Protein AF-A0A382Z5F5-F1 (afdb_monomer_lite)

pLDDT: mean 79.65, std 12.29, range [37.97, 95.31]

Organism: NCBI:txid408172

Foldseek 3Di:
DDPPDDPDPPPPPDWDKDKDWDFAADVPPADDDPRDGPNGGATWIWIAGPPVRDTPDIGQQADPPDPPNDGDDPDFAQALADDPDPHHDDLCNVLVVLVVLLVVLVVVQVVLAVCVVVWDWDFAPQKDFPDDPDDADPPDDTDIGHPDDDNVVGIGTDDRDHRDPVSVVVSVVSVVVSCLSVPLVPPVPVPPDPPDPPVVVVVVNCVSCVSVVVSVVSNVVSVVVVVLSVLVCCLVPNDQDDPDDDPVDDDHSVVSPPD

Sequence (259 aa):
ELTGDSANYDTDSRHTILEIQVDLDLPGFEDTDNGEETGIALPYVVSIDKSSRTILSIRRNWYEDDELKIKREHFVHYQYMPGLGFYGFGLIHMIGGLAKSATSLLRQLVDAGTLSNLPGGLKARGLRIKGDDTPIMPGEFRDVDVPGGTIRDNISFLPYKEPSNVLYQMMGDIVEEGRRFASAADVKVADMNSEAPVGTTLAILERQMKVMSAVQARMHASMRKELRILSGIVHDFGPTEYPYELVDGEVTQEDFDDR

Radius of gyration: 34.9 Å; chains: 1; bounding box: 78×66×98 Å

Structure (mmCIF, N/CA/C/O backbone):
data_AF-A0A382Z5F5-F1
#
_entry.id   AF-A0A382Z5F5-F1
#
loop_
_atom_site.group_PDB
_atom_site.id
_atom_site.type_symbol
_atom_site.label_atom_id
_atom_site.label_alt_id
_atom_site.label_comp_id
_atom_site.label_asym_id
_atom_site.label_entity_id
_atom_site.label_seq_id
_atom_site.pdbx_PDB_ins_code
_atom_site.Cartn_x
_atom_site.Cartn_y
_atom_site.Cartn_z
_atom_site.occupancy
_atom_site.B_iso_or_equiv
_atom_site.auth_seq_id
_atom_site.auth_comp_id
_atom_site.auth_asym_id
_atom_site.auth_atom_id
_atom_site.pdbx_PDB_model_num
ATOM 1 N N . GLU A 1 1 ? 5.022 -28.363 -15.207 1.00 37.97 1 GLU A N 1
ATOM 2 C CA . GLU A 1 1 ? 3.663 -28.532 -14.661 1.00 37.97 1 GLU A CA 1
ATOM 3 C C . GLU A 1 1 ? 3.742 -29.481 -13.483 1.00 37.97 1 GLU A C 1
ATOM 5 O O . GLU A 1 1 ? 4.151 -30.621 -13.649 1.00 37.97 1 GLU A O 1
ATOM 10 N N . LEU A 1 2 ? 3.497 -28.959 -12.286 1.00 38.31 2 LEU A N 1
ATOM 11 C CA . LEU A 1 2 ? 3.526 -29.690 -11.018 1.00 38.31 2 LEU A CA 1
ATOM 12 C C . LEU A 1 2 ? 2.502 -29.007 -10.105 1.00 38.31 2 LEU A C 1
ATOM 14 O O . LEU A 1 2 ? 2.827 -28.383 -9.103 1.00 38.31 2 LEU A O 1
ATOM 18 N N . THR A 1 3 ? 1.246 -29.046 -10.536 1.00 38.69 3 THR A N 1
ATOM 19 C CA . THR A 1 3 ? 0.084 -28.720 -9.712 1.00 38.69 3 THR A CA 1
ATOM 20 C C . THR A 1 3 ? -0.430 -30.041 -9.166 1.00 38.69 3 THR A C 1
ATOM 22 O O . THR A 1 3 ? -1.179 -30.761 -9.822 1.00 38.69 3 THR A O 1
ATOM 25 N N . GLY A 1 4 ? 0.057 -30.401 -7.981 1.00 45.47 4 GLY A N 1
ATOM 26 C CA . GLY A 1 4 ? -0.512 -31.473 -7.178 1.00 45.47 4 GLY A CA 1
ATOM 27 C C . GLY A 1 4 ? -1.801 -30.990 -6.533 1.00 45.47 4 GLY A C 1
ATOM 28 O O . GLY A 1 4 ? -1.800 -30.671 -5.353 1.00 45.47 4 GLY A O 1
ATOM 29 N N . ASP A 1 5 ? -2.872 -30.915 -7.317 1.00 42.41 5 ASP A N 1
ATOM 30 C CA . ASP A 1 5 ? -4.222 -30.756 -6.786 1.00 42.41 5 ASP A CA 1
ATOM 31 C C . ASP A 1 5 ? -5.059 -31.931 -7.292 1.00 42.41 5 ASP A C 1
ATOM 33 O O . ASP A 1 5 ? -5.705 -31.895 -8.341 1.00 42.41 5 ASP A O 1
ATOM 37 N N . SER A 1 6 ? -4.944 -33.058 -6.590 1.00 42.06 6 SER A N 1
ATOM 38 C CA . SER A 1 6 ? -5.919 -34.131 -6.715 1.00 42.06 6 SER A CA 1
ATOM 39 C C . SER A 1 6 ? -7.206 -33.635 -6.070 1.00 42.06 6 SER A C 1
ATOM 41 O O . SER A 1 6 ? -7.263 -33.499 -4.848 1.00 42.06 6 SER A O 1
ATOM 43 N N . ALA A 1 7 ? -8.224 -33.371 -6.888 1.00 46.84 7 ALA A N 1
ATOM 44 C CA . ALA A 1 7 ? -9.569 -33.058 -6.431 1.00 46.84 7 ALA A CA 1
ATOM 45 C C . ALA A 1 7 ? -10.125 -34.235 -5.612 1.00 46.84 7 ALA A C 1
ATOM 47 O O . ALA A 1 7 ? -10.715 -35.171 -6.155 1.00 46.84 7 ALA A O 1
ATOM 48 N N . ASN A 1 8 ? -9.918 -34.197 -4.296 1.00 43.53 8 ASN A N 1
ATOM 49 C CA . ASN A 1 8 ? -10.684 -35.016 -3.376 1.00 43.53 8 ASN A CA 1
ATOM 50 C C . ASN A 1 8 ? -12.101 -34.445 -3.351 1.00 43.53 8 ASN A C 1
ATOM 52 O O . ASN A 1 8 ? -12.336 -33.353 -2.841 1.00 43.53 8 ASN A O 1
ATOM 56 N N . TYR A 1 9 ? -13.038 -35.204 -3.917 1.00 48.34 9 TYR A N 1
ATOM 57 C CA . TYR A 1 9 ? -14.480 -35.066 -3.715 1.00 48.34 9 TYR A CA 1
ATOM 58 C C . TYR A 1 9 ? -14.853 -35.477 -2.282 1.00 48.34 9 TYR A C 1
ATOM 60 O O . TYR A 1 9 ? -15.690 -36.352 -2.073 1.00 48.34 9 TYR A O 1
ATOM 68 N N . ASP A 1 10 ? -14.209 -34.871 -1.290 1.00 50.88 10 ASP A N 1
ATOM 69 C CA . ASP A 1 10 ? -14.790 -34.795 0.038 1.00 50.88 10 ASP A CA 1
ATOM 70 C C . ASP A 1 10 ? -15.593 -33.499 0.043 1.00 50.88 10 ASP A C 1
ATOM 72 O O . ASP A 1 10 ? -15.074 -32.444 -0.320 1.00 50.88 10 ASP A O 1
ATOM 76 N N . THR A 1 11 ? -16.890 -33.608 0.311 1.00 52.34 11 THR A N 1
ATOM 77 C CA . THR A 1 11 ? -17.837 -32.497 0.457 1.00 52.34 11 THR A CA 1
ATOM 78 C C . THR A 1 11 ? -17.129 -31.288 1.055 1.00 52.34 11 THR A C 1
ATOM 80 O O . THR A 1 11 ? -16.723 -31.342 2.212 1.00 52.34 11 THR A O 1
ATOM 83 N N . ASP A 1 12 ? -16.933 -30.228 0.267 1.00 57.97 12 ASP A N 1
ATOM 84 C CA . ASP A 1 12 ? -16.248 -29.027 0.729 1.00 57.97 12 ASP A CA 1
ATOM 85 C C . ASP A 1 12 ? -17.101 -28.362 1.820 1.00 57.97 12 ASP A C 1
ATOM 87 O O . ASP A 1 12 ? -17.976 -27.540 1.555 1.00 57.97 12 ASP A O 1
ATOM 91 N N . SER A 1 13 ? -16.889 -28.789 3.063 1.00 67.88 13 SER A N 1
ATOM 92 C CA . SER A 1 13 ? -17.619 -28.384 4.262 1.00 67.88 13 SER A CA 1
ATOM 93 C C . SER A 1 13 ? -17.137 -27.033 4.794 1.00 67.88 13 SER A C 1
ATOM 95 O O . SER A 1 13 ? -17.318 -26.716 5.972 1.00 67.88 13 SER A O 1
ATOM 97 N N . ARG A 1 14 ? -16.460 -26.235 3.962 1.00 77.19 14 ARG A N 1
ATOM 98 C CA . ARG A 1 14 ? -15.971 -24.911 4.338 1.00 77.19 14 ARG A CA 1
ATOM 99 C C . ARG A 1 14 ? -17.131 -23.920 4.329 1.00 77.19 14 ARG A C 1
ATOM 101 O O . ARG A 1 14 ? -17.510 -23.366 3.299 1.00 77.19 14 ARG A O 1
ATOM 108 N N . HIS A 1 15 ? -17.676 -23.661 5.512 1.00 83.62 15 HIS A N 1
ATOM 109 C CA . HIS A 1 15 ? -18.609 -22.561 5.732 1.00 83.62 15 HIS A CA 1
ATOM 110 C C . HIS A 1 15 ? -17.851 -21.234 5.818 1.00 83.62 15 HIS A C 1
ATOM 112 O O . HIS A 1 15 ? -16.851 -21.116 6.525 1.00 83.62 15 HIS A O 1
ATOM 118 N N . THR A 1 16 ? -18.329 -20.221 5.095 1.00 89.38 16 THR A N 1
ATOM 119 C CA . THR A 1 16 ? -17.799 -18.856 5.197 1.00 89.38 16 THR A CA 1
ATOM 120 C C . THR A 1 16 ? -18.707 -18.055 6.115 1.00 89.38 16 THR A C 1
ATOM 122 O O . THR A 1 16 ? -19.833 -17.732 5.740 1.00 89.38 16 THR A O 1
ATOM 125 N N . ILE A 1 17 ? -18.207 -17.711 7.299 1.00 91.75 17 ILE A N 1
ATOM 126 C CA . ILE A 1 17 ? -18.928 -16.875 8.259 1.00 91.75 17 ILE A CA 1
ATOM 127 C C . ILE A 1 17 ? -18.543 -15.416 8.018 1.00 91.75 17 ILE A C 1
ATOM 129 O O . ILE A 1 17 ? -17.363 -15.077 7.942 1.00 91.75 17 ILE A O 1
ATOM 133 N N . LEU A 1 18 ? -19.547 -14.557 7.876 1.00 91.81 18 LEU A N 1
ATOM 134 C CA . LEU A 1 18 ? -19.389 -13.112 7.793 1.00 91.81 18 LEU A CA 1
ATOM 135 C C . LEU A 1 18 ? -19.672 -12.518 9.164 1.00 91.81 18 LEU A C 1
ATOM 137 O O . LEU A 1 18 ? -20.758 -12.711 9.704 1.00 91.81 18 LEU A O 1
ATOM 141 N N . GLU A 1 19 ? -18.708 -11.785 9.704 1.00 91.44 19 GLU A N 1
ATOM 142 C CA . GLU A 1 19 ? -18.895 -10.980 10.902 1.00 91.44 19 GLU A CA 1
ATOM 143 C C . GLU A 1 19 ? -19.094 -9.519 10.502 1.00 91.44 19 GLU A C 1
ATOM 145 O O . GLU A 1 19 ? -18.245 -8.923 9.837 1.00 91.44 19 GLU A O 1
ATOM 150 N N . ILE A 1 20 ? -20.243 -8.958 10.868 1.00 90.94 20 ILE A N 1
ATOM 151 C CA . ILE A 1 20 ? -20.681 -7.638 10.431 1.00 90.94 20 ILE A CA 1
ATOM 152 C C . ILE A 1 20 ? -20.919 -6.777 11.669 1.00 90.94 20 ILE A C 1
ATOM 154 O O . ILE A 1 20 ? -21.763 -7.104 12.499 1.00 90.94 20 ILE A O 1
ATOM 158 N N . GLN A 1 21 ? -20.184 -5.671 11.784 1.00 91.06 21 GLN A N 1
ATOM 159 C CA . GLN A 1 21 ? -20.395 -4.669 12.830 1.00 91.06 21 GLN A CA 1
ATOM 160 C C . GLN A 1 21 ? -21.314 -3.568 12.299 1.00 91.06 21 GLN A C 1
ATOM 162 O O . GLN A 1 21 ? -20.892 -2.776 11.453 1.00 91.06 21 GLN A O 1
ATOM 167 N N . VAL A 1 22 ? -22.556 -3.532 12.775 1.00 90.12 22 VAL A N 1
ATOM 168 C CA . VAL A 1 22 ? -23.618 -2.637 12.292 1.00 90.12 22 VAL A CA 1
ATOM 169 C C . VAL A 1 22 ? -24.422 -2.077 13.448 1.00 90.12 22 VAL A C 1
ATOM 171 O O . VAL A 1 22 ? -24.604 -2.744 14.464 1.00 90.12 22 VAL A O 1
ATOM 174 N N . ASP A 1 23 ? -24.942 -0.874 13.253 1.00 90.25 23 ASP A N 1
ATOM 175 C CA . ASP A 1 23 ? -25.878 -0.271 14.189 1.00 90.25 23 ASP A CA 1
ATOM 176 C C . ASP A 1 23 ? -27.283 -0.779 13.843 1.00 90.25 23 ASP A C 1
ATOM 178 O O . ASP A 1 23 ? -27.747 -0.626 12.709 1.00 90.25 23 ASP A O 1
ATOM 182 N N . LEU A 1 24 ? -27.925 -1.458 14.793 1.00 86.88 24 LEU A N 1
ATOM 183 C CA . LEU A 1 24 ? -29.235 -2.082 14.620 1.00 86.88 24 LEU A CA 1
ATOM 184 C C . LEU A 1 24 ? -30.179 -1.659 15.738 1.00 86.88 24 LEU A C 1
ATOM 186 O O . LEU A 1 24 ? -29.792 -1.588 16.903 1.00 86.88 24 LEU A O 1
ATOM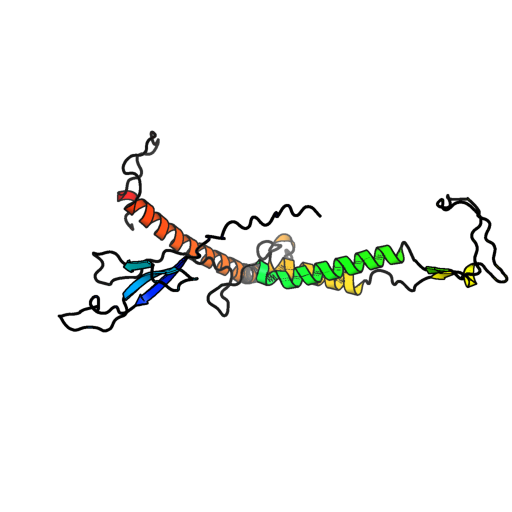 190 N N . ASP A 1 25 ? -31.432 -1.447 15.359 1.00 86.06 25 ASP A N 1
ATOM 191 C CA . ASP A 1 25 ? -32.551 -1.340 16.283 1.00 86.06 25 ASP A CA 1
ATOM 192 C C . ASP A 1 25 ? -33.272 -2.695 16.306 1.00 86.06 25 ASP A C 1
ATOM 194 O O . ASP A 1 25 ? -33.771 -3.163 15.275 1.00 86.06 25 ASP A O 1
ATOM 198 N N . LEU A 1 26 ? -33.194 -3.396 17.438 1.00 83.69 26 LEU A N 1
ATOM 199 C CA . LEU A 1 26 ? -33.700 -4.761 17.577 1.00 83.69 26 LEU A CA 1
ATOM 200 C C . LEU A 1 26 ? -34.975 -4.750 18.425 1.00 83.69 26 LEU A C 1
ATOM 202 O O . LEU A 1 26 ? -34.927 -4.252 19.549 1.00 83.69 26 LEU A O 1
ATOM 206 N N . PRO A 1 27 ? -36.070 -5.377 17.954 1.00 79.69 27 PRO A N 1
ATOM 207 C CA . PRO A 1 27 ? -37.329 -5.377 18.685 1.00 79.69 27 PRO A CA 1
ATOM 208 C C . PRO A 1 27 ? -37.177 -6.070 20.045 1.00 79.69 27 PRO A C 1
ATOM 210 O O . PRO A 1 27 ? -36.766 -7.235 20.105 1.00 79.69 27 PRO A O 1
ATOM 213 N N . GLY A 1 28 ? -37.509 -5.364 21.128 1.00 78.12 28 GLY A N 1
ATOM 214 C CA . GLY A 1 28 ? -37.349 -5.819 22.514 1.00 78.12 28 GLY A CA 1
ATOM 215 C C . GLY A 1 28 ? -35.978 -5.532 23.139 1.00 78.12 28 GLY A C 1
ATOM 216 O O . GLY A 1 28 ? -35.746 -5.901 24.292 1.00 78.12 28 GLY A O 1
ATOM 217 N N . PHE A 1 29 ? -35.072 -4.895 22.396 1.00 79.62 29 PHE A N 1
ATOM 218 C CA . PHE A 1 29 ? -33.799 -4.360 22.883 1.00 79.62 29 PHE A CA 1
ATOM 219 C C . PHE A 1 29 ? -33.602 -2.907 22.425 1.00 79.62 29 PHE A C 1
ATOM 221 O O . PHE A 1 29 ? -32.456 -2.478 22.249 1.00 79.62 29 PHE A O 1
ATOM 228 N N . GLU A 1 30 ? -34.703 -2.177 22.214 1.00 79.31 30 GLU A N 1
ATOM 229 C CA . GLU A 1 30 ? -34.666 -0.764 21.861 1.00 79.31 30 GLU A CA 1
ATOM 230 C C . GLU A 1 30 ? -33.956 0.054 22.949 1.00 79.31 30 GLU A C 1
ATOM 232 O O . GLU A 1 30 ? -33.962 -0.273 24.143 1.00 79.31 30 GLU A O 1
ATOM 237 N N . ASP A 1 31 ? -33.323 1.143 22.527 1.00 79.00 31 ASP A N 1
ATOM 238 C CA . ASP A 1 31 ? -32.816 2.139 23.455 1.00 79.00 31 ASP A CA 1
ATOM 239 C C . ASP A 1 31 ? -33.984 2.931 24.062 1.00 79.00 31 ASP A C 1
ATOM 241 O O . ASP A 1 31 ? -34.828 3.470 23.344 1.00 79.00 31 ASP A O 1
ATOM 245 N N . THR A 1 32 ? -34.046 2.979 25.393 1.00 77.00 32 THR A N 1
ATOM 246 C CA . THR A 1 32 ? -35.081 3.711 26.128 1.00 77.00 32 THR A CA 1
ATOM 247 C C . THR A 1 32 ? -34.449 4.821 26.947 1.00 77.00 32 THR A C 1
ATOM 249 O O . THR A 1 32 ? -33.609 4.538 27.805 1.00 77.00 32 THR A O 1
ATOM 252 N N . ASP A 1 33 ? -34.918 6.050 26.761 1.00 73.75 33 ASP A N 1
ATOM 253 C CA . ASP A 1 33 ? -34.599 7.177 27.632 1.00 73.75 33 ASP A CA 1
ATOM 254 C C . ASP A 1 33 ? -35.876 7.614 28.351 1.00 73.75 33 ASP A C 1
ATOM 256 O O . ASP A 1 33 ? -36.919 7.827 27.735 1.00 73.75 33 ASP A O 1
ATOM 260 N N . ASN A 1 34 ? -35.827 7.679 29.681 1.00 71.62 34 ASN A N 1
ATOM 261 C CA . ASN A 1 34 ? -36.976 8.020 30.532 1.00 71.62 34 ASN A CA 1
ATOM 262 C C . ASN A 1 34 ? -38.265 7.203 30.269 1.00 71.62 34 ASN A C 1
ATOM 264 O O . ASN A 1 34 ? -39.368 7.660 30.571 1.00 71.62 34 ASN A O 1
ATOM 268 N N . GLY A 1 35 ? -38.130 5.974 29.758 1.00 71.38 35 GLY A N 1
ATOM 269 C CA . GLY A 1 35 ? -39.250 5.072 29.466 1.00 71.38 35 GLY A CA 1
ATOM 270 C C . GLY A 1 35 ? -39.889 5.258 28.087 1.00 71.38 35 GLY A C 1
ATOM 271 O O . GLY A 1 35 ? -40.867 4.572 27.795 1.00 71.38 35 GLY A O 1
ATOM 272 N N . GLU A 1 36 ? -39.341 6.137 27.245 1.00 73.38 36 GLU A N 1
ATOM 273 C CA . GLU A 1 36 ? -39.723 6.286 25.840 1.00 73.38 36 GLU A CA 1
ATOM 274 C C . GLU A 1 36 ? -38.637 5.692 24.933 1.00 73.38 36 GLU A C 1
ATOM 276 O O . GLU A 1 36 ? -37.440 5.852 25.181 1.00 73.38 36 GLU A O 1
ATOM 281 N N . GLU A 1 37 ? -39.056 4.978 23.886 1.00 77.31 37 GLU A N 1
ATOM 282 C CA . GLU A 1 37 ? -38.153 4.452 22.860 1.00 77.31 37 GLU A CA 1
ATOM 283 C C . GLU A 1 37 ? -37.540 5.620 22.081 1.00 77.31 37 GLU A C 1
ATOM 285 O O . GLU A 1 37 ? -38.247 6.424 21.469 1.00 77.31 37 GLU A O 1
ATOM 290 N N . THR A 1 38 ? -36.214 5.719 22.092 1.00 76.06 38 THR A N 1
ATOM 291 C CA . THR A 1 38 ? -35.492 6.796 21.401 1.00 76.06 38 THR A CA 1
ATOM 292 C C . THR A 1 38 ? -35.355 6.525 19.901 1.00 76.06 38 THR A C 1
ATOM 294 O O . THR A 1 38 ? -35.087 7.448 19.127 1.00 76.06 38 THR A O 1
ATOM 297 N N . GLY A 1 39 ? -35.539 5.268 19.474 1.00 76.38 39 GLY A N 1
ATOM 298 C CA . GLY A 1 39 ? -35.345 4.820 18.090 1.00 76.38 39 GLY A CA 1
ATOM 299 C C . GLY A 1 39 ? -33.883 4.878 17.630 1.00 76.38 39 GLY A C 1
ATOM 300 O O . GLY A 1 39 ? -33.610 4.935 16.427 1.00 76.38 39 GLY A O 1
ATOM 301 N N . ILE A 1 40 ? -32.934 4.930 18.570 1.00 82.12 40 ILE A N 1
ATOM 302 C CA . ILE A 1 40 ? -31.501 4.958 18.274 1.00 82.12 40 ILE A CA 1
ATOM 303 C C . ILE A 1 40 ? -31.020 3.535 17.983 1.00 82.12 40 ILE A C 1
ATOM 305 O O . ILE A 1 40 ? -31.163 2.629 18.800 1.00 82.12 40 ILE A O 1
ATOM 309 N N . ALA A 1 41 ? -30.388 3.349 16.822 1.00 85.00 41 ALA A N 1
ATOM 310 C CA . ALA A 1 41 ? -29.740 2.091 16.477 1.00 85.00 41 ALA A CA 1
ATOM 311 C C . ALA A 1 41 ? -28.466 1.896 17.318 1.00 85.00 41 ALA A C 1
ATOM 313 O O . ALA A 1 41 ? -27.572 2.744 17.306 1.00 85.00 41 ALA A O 1
ATOM 314 N N . LEU A 1 42 ? -28.375 0.769 18.027 1.00 87.69 42 LEU A N 1
ATOM 315 C CA . LEU A 1 42 ? -27.253 0.441 18.910 1.00 87.69 42 LEU A CA 1
ATOM 3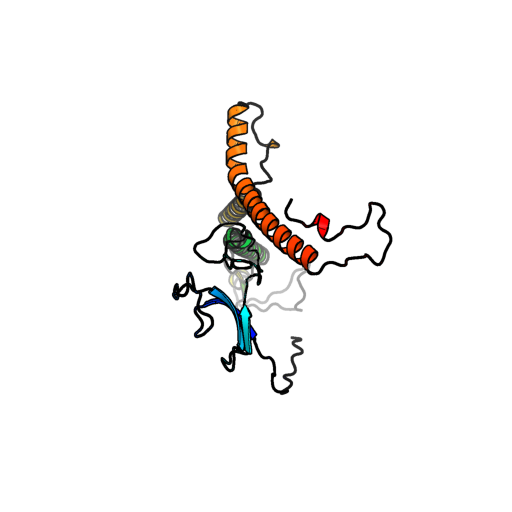16 C C . LEU A 1 42 ? -26.203 -0.420 18.190 1.00 87.69 42 LEU A C 1
ATOM 318 O O . LEU A 1 42 ? -26.551 -1.176 17.280 1.00 87.69 42 LEU A O 1
ATOM 322 N N . PRO A 1 43 ? -24.918 -0.364 18.585 1.00 91.88 43 PRO A N 1
ATOM 323 C CA . PRO A 1 43 ? -23.863 -1.056 17.854 1.00 91.88 43 PRO A CA 1
ATOM 324 C C . PRO A 1 43 ? -23.833 -2.560 18.167 1.00 91.88 43 PRO A C 1
ATOM 326 O O . PRO A 1 43 ? -23.443 -2.979 19.253 1.00 91.88 43 PRO A O 1
ATOM 329 N N . TYR A 1 44 ? -24.156 -3.407 17.192 1.00 91.56 44 TYR A N 1
ATOM 330 C CA . TYR A 1 44 ? -24.128 -4.867 17.324 1.00 91.56 44 TYR A CA 1
ATOM 331 C C . TYR A 1 44 ? -23.082 -5.510 16.409 1.00 91.56 44 TYR A C 1
ATOM 333 O O . TYR A 1 44 ? -22.724 -4.989 15.350 1.00 91.56 44 TYR A O 1
ATOM 341 N N . VAL A 1 45 ? -22.612 -6.695 16.801 1.00 92.31 45 VAL A N 1
ATOM 342 C CA . VAL A 1 45 ? -21.867 -7.590 15.915 1.00 92.31 45 VAL A CA 1
ATOM 343 C C . VAL A 1 45 ? -22.728 -8.798 15.574 1.00 92.31 45 VAL A C 1
ATOM 345 O O . VAL A 1 45 ? -23.154 -9.543 16.458 1.00 92.31 45 VAL A O 1
ATOM 348 N N . VAL A 1 46 ? -22.984 -8.984 14.283 1.00 92.94 46 VAL A N 1
ATOM 349 C CA . VAL A 1 46 ? -23.831 -10.052 13.750 1.00 92.94 46 VAL A CA 1
ATOM 350 C C . VAL A 1 46 ? -22.974 -11.021 12.950 1.00 92.94 46 VAL A C 1
ATOM 352 O O . VAL A 1 46 ? -22.263 -10.617 12.029 1.00 92.94 46 VAL A O 1
ATOM 355 N N . SER A 1 47 ? -23.055 -12.307 13.280 1.00 93.56 47 SER A N 1
ATOM 356 C CA . SER A 1 47 ? -22.400 -13.375 12.526 1.00 93.56 47 SER A CA 1
ATOM 357 C C . SER A 1 47 ? -23.419 -14.098 11.649 1.00 93.56 47 SER A C 1
ATOM 359 O O . SER A 1 47 ? -24.428 -14.601 12.143 1.00 93.56 47 SER A O 1
ATOM 361 N N . ILE A 1 48 ? -23.156 -14.168 10.344 1.00 93.94 48 ILE A N 1
ATOM 362 C CA . ILE A 1 48 ? -24.048 -14.772 9.344 1.00 93.94 48 ILE A CA 1
ATOM 363 C C . ILE A 1 48 ? -23.271 -15.817 8.547 1.00 93.94 48 ILE A C 1
ATOM 365 O O . ILE A 1 48 ? -22.170 -15.543 8.071 1.00 93.94 48 ILE A O 1
ATOM 369 N N . ASP A 1 49 ? -23.846 -17.000 8.341 1.00 92.31 49 ASP A N 1
ATOM 370 C CA . ASP A 1 49 ? -23.305 -17.941 7.357 1.00 92.31 49 ASP A CA 1
ATOM 371 C C . ASP A 1 49 ? -23.642 -17.464 5.938 1.00 92.31 49 ASP A C 1
ATOM 373 O O . ASP A 1 49 ? -24.810 -17.326 5.570 1.00 92.31 49 ASP A O 1
ATOM 377 N N . LYS A 1 50 ? -22.618 -17.226 5.115 1.00 88.44 50 LYS A N 1
ATOM 378 C CA . LYS A 1 50 ? -22.777 -16.691 3.757 1.00 88.44 50 LYS A CA 1
ATOM 379 C C . LYS A 1 50 ? -23.627 -17.598 2.866 1.00 88.44 50 LYS A C 1
ATOM 381 O O . LYS A 1 50 ? -24.360 -17.091 2.016 1.00 88.44 50 LYS A O 1
ATOM 386 N N . SER A 1 51 ? -23.512 -18.914 3.041 1.00 87.06 51 SER A N 1
ATOM 387 C CA . SER A 1 51 ? -24.181 -19.899 2.187 1.00 87.06 51 SER A CA 1
ATOM 388 C C . SER A 1 51 ? -25.667 -20.012 2.512 1.00 87.06 51 SER A C 1
ATOM 390 O O . SER A 1 51 ? -26.502 -19.885 1.618 1.00 87.06 51 SER A O 1
ATOM 392 N N . SER A 1 52 ? -26.011 -20.210 3.787 1.00 88.19 52 SER A N 1
ATOM 393 C CA . SER A 1 52 ? -27.407 -20.363 4.215 1.00 88.19 52 SER A CA 1
ATOM 394 C C . SER A 1 52 ? -28.128 -19.040 4.492 1.00 88.19 52 SER A C 1
ATOM 396 O O . SER A 1 52 ? -29.353 -19.029 4.571 1.00 88.19 52 SER A O 1
ATOM 398 N N . ARG A 1 53 ? -27.392 -17.926 4.638 1.00 89.19 53 ARG A N 1
ATOM 399 C CA . ARG A 1 53 ? -27.891 -16.626 5.137 1.00 89.19 53 ARG A CA 1
ATOM 400 C C . ARG A 1 53 ? -28.526 -16.710 6.528 1.00 89.19 53 ARG A C 1
ATOM 402 O O . ARG A 1 53 ? -29.272 -15.818 6.922 1.00 89.19 53 ARG A O 1
ATOM 409 N N . THR A 1 54 ? -28.223 -17.770 7.272 1.00 91.38 54 THR A N 1
ATOM 410 C CA . THR A 1 54 ? -28.713 -17.956 8.636 1.00 91.38 54 THR A CA 1
ATOM 411 C C . THR A 1 54 ? -27.893 -17.091 9.583 1.00 91.38 54 THR A C 1
ATOM 413 O O . THR A 1 54 ? -26.659 -17.107 9.533 1.00 91.38 54 THR A O 1
ATOM 416 N N . ILE A 1 55 ? -28.574 -16.342 10.449 1.00 92.00 55 ILE A N 1
ATOM 417 C CA . ILE A 1 55 ? -27.931 -15.613 11.543 1.00 92.00 55 ILE A CA 1
ATOM 418 C C . ILE A 1 55 ? -27.498 -16.638 12.590 1.00 92.00 55 ILE A C 1
ATOM 420 O O . ILE A 1 55 ? -28.321 -17.396 13.098 1.00 92.00 55 ILE A O 1
ATOM 424 N N . LEU A 1 56 ? -26.204 -16.668 12.889 1.00 91.88 56 LEU A N 1
ATOM 425 C CA . LEU A 1 56 ? -25.613 -17.588 13.857 1.00 91.88 56 LEU A CA 1
ATOM 426 C C . LEU A 1 56 ? -25.551 -16.965 15.252 1.00 91.88 56 LEU A C 1
ATOM 428 O O . LEU A 1 56 ? -25.797 -17.646 16.243 1.00 91.88 56 LEU A O 1
ATOM 432 N N . SER A 1 57 ? -25.218 -15.675 15.336 1.00 92.00 57 SER A N 1
ATOM 433 C CA . SER A 1 57 ? -25.145 -14.949 16.603 1.00 92.00 57 SER A CA 1
ATOM 434 C C . SER A 1 57 ? -25.334 -13.445 16.410 1.00 92.00 57 SER A C 1
ATOM 436 O O . SER A 1 57 ? -25.009 -12.884 15.361 1.00 92.00 57 SER A O 1
ATOM 438 N N . ILE A 1 58 ? -25.865 -12.801 17.449 1.00 92.25 58 ILE A N 1
ATOM 439 C CA . ILE A 1 58 ? -25.956 -11.347 17.598 1.00 92.25 58 ILE A CA 1
ATOM 440 C C . ILE A 1 58 ? -25.383 -11.026 18.978 1.00 92.25 58 ILE A C 1
ATOM 442 O O . ILE A 1 58 ? -25.853 -11.573 19.976 1.00 92.25 58 ILE A O 1
ATOM 446 N N . ARG A 1 59 ? -24.360 -10.172 19.040 1.00 91.31 59 ARG A N 1
ATOM 447 C CA . ARG A 1 59 ? -23.716 -9.747 20.293 1.00 91.31 59 ARG A CA 1
ATOM 448 C C . ARG A 1 59 ? -23.634 -8.226 20.383 1.00 91.31 59 ARG A C 1
ATOM 450 O O . ARG A 1 59 ? -23.451 -7.560 19.365 1.00 91.31 59 ARG A O 1
ATOM 457 N N . ARG A 1 60 ? -23.763 -7.686 21.596 1.00 90.19 60 ARG A N 1
ATOM 458 C CA . ARG A 1 60 ? -23.598 -6.250 21.875 1.00 90.19 60 ARG A CA 1
ATOM 459 C C . ARG A 1 60 ? -22.141 -5.842 21.662 1.00 90.19 60 ARG A C 1
ATOM 461 O O . ARG A 1 60 ? -21.240 -6.606 22.004 1.00 90.19 60 ARG A O 1
ATOM 468 N N . ASN A 1 61 ? -21.914 -4.662 21.090 1.00 90.12 61 ASN A N 1
ATOM 469 C CA . ASN A 1 61 ? -20.580 -4.124 20.806 1.00 90.12 61 ASN A CA 1
ATOM 470 C C . ASN A 1 61 ? -20.223 -2.901 21.676 1.00 90.12 61 ASN A C 1
ATOM 472 O O . ASN A 1 61 ? -19.563 -1.976 21.202 1.00 90.12 61 ASN A O 1
ATOM 476 N N . TRP A 1 62 ? -20.674 -2.895 22.930 1.00 88.44 62 TRP A N 1
ATOM 477 C CA . TRP A 1 62 ? -20.400 -1.878 23.953 1.00 88.44 62 TRP A CA 1
ATOM 478 C C . TRP A 1 62 ? -20.263 -2.557 25.329 1.00 88.44 62 TRP A C 1
ATOM 480 O O . TRP A 1 62 ? -20.601 -3.738 25.461 1.00 88.44 62 TRP A O 1
ATOM 490 N N . TYR A 1 63 ? -19.712 -1.859 26.325 1.00 84.56 63 TYR A N 1
ATOM 491 C CA . TYR A 1 63 ? -19.610 -2.377 27.698 1.00 84.56 63 TYR A CA 1
ATOM 492 C C . TYR A 1 63 ? -20.967 -2.306 28.408 1.00 84.56 63 TYR A C 1
ATOM 494 O O . TYR A 1 63 ? -21.742 -1.393 28.150 1.00 84.56 63 TYR A O 1
ATOM 502 N N . GLU A 1 64 ? -21.269 -3.253 29.299 1.00 82.56 64 GLU A N 1
ATOM 503 C CA . GLU A 1 64 ? -22.571 -3.285 29.991 1.00 82.56 64 GLU A CA 1
ATOM 504 C C . GLU A 1 64 ? -22.812 -2.039 30.856 1.00 82.56 64 GLU A C 1
ATOM 506 O O . GLU A 1 64 ? -23.947 -1.575 30.939 1.00 82.56 64 GLU A O 1
ATOM 511 N N . ASP A 1 65 ? -21.740 -1.463 31.404 1.00 82.44 65 ASP A N 1
ATOM 512 C CA . ASP A 1 65 ? -21.771 -0.278 32.267 1.00 82.44 65 ASP A CA 1
ATOM 513 C C . ASP A 1 65 ? -21.671 1.059 31.498 1.00 82.44 65 ASP A C 1
ATOM 515 O O . ASP A 1 65 ? -21.636 2.126 32.110 1.00 82.44 65 ASP A O 1
ATOM 519 N N . ASP A 1 66 ? -21.599 1.035 30.160 1.00 83.06 66 ASP A N 1
ATOM 520 C CA . ASP A 1 66 ? -21.486 2.251 29.344 1.00 83.06 66 ASP A CA 1
ATOM 521 C C . ASP A 1 66 ? -22.868 2.852 29.035 1.00 83.06 66 ASP A C 1
ATOM 523 O O . ASP A 1 66 ? -23.589 2.376 28.152 1.00 83.06 66 ASP A O 1
ATOM 527 N N . GLU A 1 67 ? -23.217 3.937 29.738 1.00 80.44 67 GLU A N 1
ATOM 528 C CA . GLU A 1 67 ? -24.465 4.693 29.542 1.00 80.44 67 GLU A CA 1
ATOM 529 C C . GLU A 1 67 ? -24.613 5.240 28.114 1.00 80.44 67 GLU A C 1
ATOM 531 O O . GLU A 1 67 ? -25.724 5.306 27.588 1.00 80.44 67 GLU A O 1
ATOM 536 N N . LEU A 1 68 ? -23.503 5.605 27.464 1.00 82.62 68 LEU A N 1
ATOM 537 C CA . LEU A 1 68 ? -23.499 6.170 26.112 1.00 82.62 68 LEU A CA 1
ATOM 538 C C . LEU A 1 68 ? -23.468 5.091 25.021 1.00 82.62 68 LEU A C 1
ATOM 540 O O . LEU A 1 68 ? -23.583 5.425 23.839 1.00 82.62 68 LEU A O 1
ATOM 544 N N . LYS A 1 69 ? -23.317 3.814 25.405 1.00 85.69 69 LYS A N 1
ATOM 545 C CA . LYS A 1 69 ? -23.317 2.639 24.516 1.00 85.69 69 LYS A CA 1
ATOM 546 C C . LYS A 1 69 ? -22.378 2.825 23.321 1.00 85.69 69 LYS A C 1
ATOM 548 O O . LYS A 1 69 ? -22.735 2.560 22.169 1.00 85.69 69 LYS A O 1
ATOM 553 N N . ILE A 1 70 ? -21.166 3.311 23.589 1.00 85.31 70 ILE A N 1
ATOM 554 C CA . ILE A 1 70 ? -20.205 3.673 22.553 1.00 85.31 70 ILE A CA 1
ATOM 555 C C . ILE A 1 70 ? -19.688 2.405 21.875 1.00 85.31 70 ILE A C 1
ATOM 557 O O . ILE A 1 70 ? -19.302 1.419 22.506 1.00 85.31 70 ILE A O 1
ATOM 561 N N . LYS A 1 71 ? -19.651 2.441 20.541 1.00 88.19 71 LYS A N 1
ATOM 562 C CA . LYS A 1 71 ? -19.155 1.336 19.725 1.00 88.19 71 LYS A CA 1
ATOM 563 C C . LYS A 1 71 ? -17.688 1.026 20.039 1.00 88.19 71 LYS A C 1
ATOM 565 O O . LYS A 1 71 ? -16.817 1.884 19.901 1.00 88.19 71 LYS A O 1
ATOM 570 N N . ARG A 1 72 ? -17.398 -0.245 20.321 1.00 87.75 72 ARG A N 1
ATOM 571 C CA . ARG A 1 72 ? -16.028 -0.765 20.434 1.00 87.75 72 ARG A CA 1
ATOM 572 C C . ARG A 1 72 ? -15.415 -0.998 19.051 1.00 87.75 72 ARG A C 1
ATOM 574 O O . ARG A 1 72 ? -15.870 -1.847 18.276 1.00 87.75 72 ARG A O 1
ATOM 581 N N . GLU A 1 73 ? -14.362 -0.247 18.748 1.00 86.44 73 GLU A N 1
ATOM 582 C CA . GLU A 1 73 ? -13.541 -0.416 17.546 1.00 86.44 73 GLU A CA 1
ATOM 583 C C . GLU A 1 73 ? -12.601 -1.616 17.730 1.00 86.44 73 GLU A C 1
ATOM 585 O O . GLU A 1 73 ? -11.762 -1.620 18.625 1.00 86.44 73 GLU A O 1
ATOM 590 N N . HIS A 1 74 ? -12.731 -2.634 16.878 1.00 86.25 74 HIS A N 1
ATOM 591 C CA . HIS A 1 74 ? -11.887 -3.842 16.926 1.00 86.25 74 HIS A CA 1
ATOM 592 C C . HIS A 1 74 ? -10.789 -3.847 15.858 1.00 86.25 74 HIS A C 1
ATOM 594 O O . HIS A 1 74 ? -9.896 -4.691 15.876 1.00 86.25 74 HIS A O 1
ATOM 600 N N . PHE A 1 75 ? -10.867 -2.925 14.899 1.00 88.88 75 PHE A N 1
ATOM 601 C CA . PHE A 1 75 ? -9.995 -2.898 13.737 1.00 88.88 75 PHE A CA 1
ATOM 602 C C . PHE A 1 75 ? -9.417 -1.505 13.556 1.00 88.88 75 PHE A C 1
ATOM 604 O O . PHE A 1 75 ? -10.111 -0.499 13.699 1.00 88.88 75 PHE A O 1
ATOM 611 N N . VAL A 1 76 ? -8.147 -1.445 13.167 1.00 90.44 76 VAL A N 1
ATOM 612 C CA . VAL A 1 76 ? -7.478 -0.185 12.855 1.00 90.44 76 VAL A CA 1
ATOM 613 C C . VAL A 1 76 ? -7.083 -0.168 11.395 1.00 90.44 76 VAL A C 1
ATOM 615 O O . VAL A 1 76 ? -6.371 -1.039 10.901 1.00 90.44 76 VAL A O 1
ATOM 618 N N . HIS A 1 77 ? -7.534 0.863 10.689 1.00 89.56 77 HIS A N 1
ATOM 619 C CA . HIS A 1 77 ? -7.161 1.069 9.301 1.00 89.56 77 HIS A CA 1
ATOM 620 C C . HIS A 1 77 ? -5.860 1.874 9.208 1.00 89.56 77 HIS A C 1
ATOM 622 O O . HIS A 1 77 ? -5.794 3.058 9.556 1.00 89.56 77 HIS A O 1
ATOM 628 N N . TYR A 1 78 ? -4.826 1.225 8.682 1.00 90.31 78 TYR A N 1
ATOM 629 C CA . TYR A 1 78 ? -3.578 1.864 8.288 1.00 90.31 78 TYR A CA 1
ATOM 630 C C . TYR A 1 78 ? -3.666 2.379 6.859 1.00 90.31 78 TYR A C 1
ATOM 632 O O . TYR A 1 78 ? -3.598 1.625 5.889 1.00 90.31 78 TYR A O 1
ATOM 640 N N . GLN A 1 79 ? -3.817 3.691 6.735 1.00 86.38 79 GLN A N 1
ATOM 641 C CA . GLN A 1 79 ? -3.950 4.359 5.453 1.00 86.38 79 GLN A CA 1
ATOM 642 C C . GLN A 1 79 ? -2.686 5.163 5.154 1.00 86.38 79 GLN A C 1
ATOM 644 O O . GLN A 1 79 ? -2.334 6.061 5.911 1.00 86.38 79 GLN A O 1
ATOM 649 N N . TYR A 1 80 ? -2.043 4.884 4.017 1.00 85.56 80 TYR A N 1
ATOM 650 C CA . TYR A 1 80 ? -0.912 5.683 3.537 1.00 85.56 80 TYR A CA 1
ATOM 651 C C . TYR A 1 80 ? -1.403 7.023 2.959 1.00 85.56 80 TYR A C 1
ATOM 653 O O . TYR A 1 80 ? -0.968 8.084 3.399 1.00 85.56 80 TYR A O 1
ATOM 661 N N . MET A 1 81 ? -2.390 6.999 2.055 1.00 84.88 81 MET A N 1
ATOM 662 C CA . MET A 1 81 ? -3.041 8.203 1.524 1.00 84.88 81 MET A CA 1
ATOM 663 C C . MET A 1 81 ? -4.572 8.046 1.485 1.00 84.88 81 MET A C 1
ATOM 665 O O . MET A 1 81 ? -5.058 6.968 1.127 1.00 84.88 81 MET A O 1
ATOM 669 N N . PRO A 1 82 ? -5.352 9.083 1.848 1.00 85.69 82 PRO A N 1
ATOM 670 C CA . PRO A 1 82 ? -6.806 9.047 1.732 1.00 85.69 82 PRO A CA 1
ATOM 671 C C . PRO A 1 82 ? -7.240 8.949 0.269 1.00 85.69 82 PRO A C 1
ATOM 673 O O . PRO A 1 82 ? -6.745 9.687 -0.580 1.00 85.69 82 PRO A O 1
ATOM 676 N N . GLY A 1 83 ? -8.146 8.015 -0.014 1.00 81.12 83 GLY A N 1
ATOM 677 C CA . GLY A 1 83 ? -8.717 7.790 -1.340 1.00 81.12 83 GLY A CA 1
ATOM 678 C C . GLY A 1 83 ? -10.214 8.083 -1.390 1.00 81.12 83 GLY A C 1
ATOM 679 O O . GLY A 1 83 ? -10.851 8.331 -0.368 1.00 81.12 83 GLY A O 1
ATOM 680 N N . LEU A 1 84 ? -10.782 8.035 -2.597 1.00 76.00 84 LEU A N 1
ATOM 681 C CA . LEU A 1 84 ? -12.228 8.090 -2.818 1.00 76.00 84 LEU A CA 1
ATOM 682 C C . LEU A 1 84 ? -12.824 6.704 -2.524 1.00 76.00 84 LEU A C 1
ATOM 684 O O . LEU A 1 84 ? -13.070 5.916 -3.432 1.00 76.00 84 LEU A O 1
ATOM 688 N N . GLY A 1 85 ? -12.970 6.370 -1.244 1.00 77.81 85 GLY A N 1
ATOM 689 C CA . GLY A 1 85 ? -13.519 5.089 -0.808 1.00 77.81 85 GLY A CA 1
ATOM 690 C C . GLY A 1 85 ? -13.212 4.772 0.651 1.00 77.81 85 GLY A C 1
ATOM 691 O O . GLY A 1 85 ? -12.531 5.531 1.337 1.00 77.81 85 GLY A O 1
ATOM 692 N N . PHE A 1 86 ? -13.715 3.626 1.118 1.00 80.06 86 PHE A N 1
ATOM 693 C CA . PHE A 1 86 ? -13.430 3.124 2.466 1.00 80.06 86 PHE A CA 1
ATOM 694 C C . PHE A 1 86 ? -11.944 2.770 2.645 1.00 80.06 86 PHE A C 1
ATOM 696 O O . PHE A 1 86 ? -11.350 3.060 3.683 1.00 80.06 86 PHE A O 1
ATOM 703 N N . TYR A 1 87 ? -11.325 2.185 1.614 1.00 84.19 87 TYR A N 1
ATOM 704 C CA . TYR A 1 87 ? -9.903 1.848 1.617 1.00 84.19 87 TYR A CA 1
ATOM 705 C C . TYR A 1 87 ? -9.034 3.018 1.155 1.00 84.19 87 TYR A C 1
ATOM 707 O O . TYR A 1 87 ? -9.389 3.783 0.260 1.00 84.19 87 TYR A O 1
ATOM 715 N N . GLY A 1 88 ? -7.864 3.143 1.779 1.00 85.06 88 GLY A N 1
ATOM 716 C CA . GLY A 1 88 ? -6.836 4.085 1.363 1.00 85.06 88 GLY A CA 1
ATOM 717 C C . GLY A 1 88 ? -5.966 3.597 0.216 1.00 85.06 88 GLY A C 1
ATOM 718 O O . GLY A 1 88 ? -5.903 2.406 -0.081 1.00 85.06 88 GLY A O 1
ATOM 719 N N . PHE A 1 89 ? -5.206 4.517 -0.372 1.00 86.31 89 PHE A N 1
ATOM 720 C CA . PHE A 1 89 ? -4.145 4.171 -1.309 1.00 86.31 89 PHE A CA 1
ATOM 721 C C . PHE A 1 89 ? -2.848 3.895 -0.559 1.00 86.31 89 PHE A C 1
ATOM 723 O O . PHE A 1 89 ? -2.303 4.782 0.091 1.00 86.31 89 PHE A O 1
ATOM 730 N N . GLY A 1 90 ? -2.349 2.664 -0.669 1.00 85.88 90 GLY A N 1
ATOM 731 C CA . GLY A 1 90 ? -0.967 2.299 -0.329 1.00 85.88 90 GLY A CA 1
ATOM 732 C C . GLY A 1 90 ? 0.074 2.856 -1.316 1.00 85.88 90 GLY A C 1
ATOM 733 O O . GLY A 1 90 ? -0.257 3.151 -2.463 1.00 85.88 90 GLY A O 1
ATOM 734 N N . LEU A 1 91 ? 1.347 2.910 -0.906 1.00 83.38 91 LEU A N 1
ATOM 735 C CA . LEU A 1 91 ? 2.469 3.373 -1.743 1.00 83.38 91 LEU A CA 1
ATOM 736 C C . LEU A 1 91 ? 2.549 2.649 -3.102 1.00 83.38 91 LEU A C 1
ATOM 738 O O . LEU A 1 91 ? 2.753 3.271 -4.143 1.00 83.38 91 LEU A O 1
ATOM 742 N N . ILE A 1 92 ? 2.337 1.330 -3.100 1.00 85.31 92 ILE A N 1
ATOM 743 C CA . ILE A 1 92 ? 2.404 0.492 -4.306 1.00 85.31 92 ILE A CA 1
ATOM 744 C C . ILE A 1 92 ? 1.305 0.863 -5.309 1.00 85.31 92 ILE A C 1
ATOM 746 O O . ILE A 1 92 ? 1.555 0.837 -6.511 1.00 85.31 92 ILE A O 1
ATOM 750 N N . HIS A 1 93 ? 0.118 1.268 -4.847 1.00 86.31 93 HIS A N 1
ATOM 751 C CA . HIS A 1 93 ? -0.953 1.714 -5.745 1.00 86.31 93 HIS A CA 1
ATOM 752 C C . HIS A 1 93 ? -0.549 2.961 -6.537 1.00 86.31 93 HIS A C 1
ATOM 754 O O . HIS A 1 93 ? -0.950 3.113 -7.686 1.00 86.31 93 HIS A O 1
ATOM 760 N N . MET A 1 94 ? 0.284 3.817 -5.944 1.00 81.75 94 MET A N 1
ATOM 761 C CA . MET A 1 94 ? 0.734 5.057 -6.570 1.00 81.75 94 MET A CA 1
ATOM 762 C C . MET A 1 94 ? 1.880 4.828 -7.563 1.00 81.75 94 MET A C 1
ATOM 764 O O . MET A 1 94 ? 1.894 5.422 -8.636 1.00 81.75 94 MET A O 1
ATOM 768 N N . ILE A 1 95 ? 2.829 3.943 -7.238 1.00 86.88 95 ILE A N 1
ATOM 769 C CA . ILE A 1 95 ? 4.021 3.699 -8.074 1.00 86.88 95 ILE A CA 1
ATOM 770 C C . ILE A 1 95 ? 3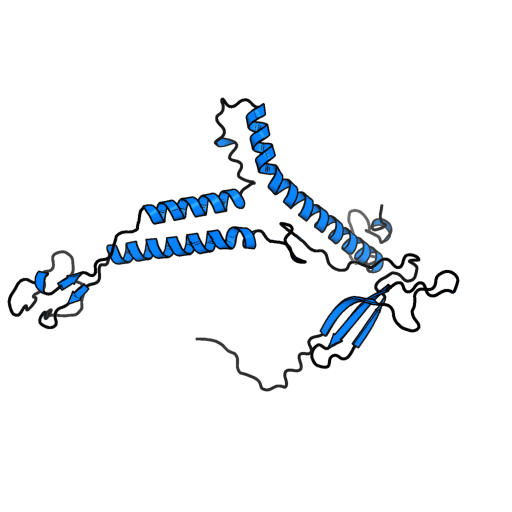.793 2.577 -9.096 1.00 86.88 95 ILE A C 1
ATOM 772 O O . ILE A 1 95 ? 4.483 2.507 -10.113 1.00 86.88 95 ILE A O 1
ATOM 776 N N . GLY A 1 96 ? 2.812 1.701 -8.872 1.00 88.00 96 GLY A N 1
ATOM 777 C CA . GLY A 1 96 ? 2.608 0.489 -9.666 1.00 88.00 96 GLY A CA 1
ATOM 778 C C . GLY A 1 96 ? 2.451 0.750 -11.166 1.00 88.00 96 GLY A C 1
ATOM 779 O O . GLY A 1 96 ? 2.988 -0.006 -11.976 1.00 88.00 96 GLY A O 1
ATOM 780 N N . GLY A 1 97 ? 1.787 1.849 -11.544 1.00 89.44 97 GLY A N 1
ATOM 781 C CA . GLY A 1 97 ? 1.667 2.268 -12.944 1.00 89.44 97 GLY A CA 1
ATOM 782 C C . GLY A 1 97 ? 3.019 2.603 -13.582 1.00 89.44 97 GLY A C 1
ATOM 783 O O . GLY A 1 97 ? 3.333 2.092 -14.657 1.00 89.44 97 GLY A O 1
ATOM 784 N N . LEU A 1 98 ? 3.847 3.391 -12.890 1.00 90.19 98 LEU A N 1
ATOM 785 C CA . LEU A 1 98 ? 5.192 3.764 -13.342 1.00 90.19 98 LEU A CA 1
ATOM 786 C C . LEU A 1 98 ? 6.101 2.533 -13.434 1.00 90.19 98 LEU A C 1
ATOM 788 O O . LEU A 1 98 ? 6.744 2.316 -14.458 1.00 90.19 98 LEU A O 1
ATOM 792 N N . ALA A 1 99 ? 6.088 1.671 -12.414 1.00 89.81 99 ALA A N 1
ATOM 793 C CA . ALA A 1 99 ? 6.878 0.442 -12.393 1.00 89.81 99 ALA A CA 1
ATOM 794 C C . ALA A 1 99 ? 6.505 -0.508 -13.544 1.00 89.81 99 ALA A C 1
ATOM 796 O O . ALA A 1 99 ? 7.385 -1.062 -14.211 1.00 89.81 99 ALA A O 1
ATOM 797 N N . LYS A 1 100 ? 5.206 -0.669 -13.828 1.00 93.31 100 LYS A N 1
ATOM 798 C CA . LYS A 1 100 ? 4.726 -1.483 -14.953 1.00 93.31 100 LYS A CA 1
ATOM 799 C C . LYS A 1 100 ? 5.213 -0.927 -16.293 1.00 93.31 100 LYS A C 1
ATOM 801 O O . LYS A 1 100 ? 5.705 -1.696 -17.121 1.00 93.31 100 LYS A O 1
ATOM 806 N N . SER A 1 101 ? 5.117 0.387 -16.489 1.00 93.19 101 SER A N 1
ATOM 807 C CA . SER A 1 101 ? 5.577 1.062 -17.708 1.00 93.19 101 SER A CA 1
ATOM 808 C C . SER A 1 101 ? 7.092 0.958 -17.887 1.00 93.19 101 SER A C 1
ATOM 810 O O . SER A 1 101 ? 7.546 0.538 -18.951 1.00 93.19 101 SER A O 1
ATOM 812 N N . ALA A 1 102 ? 7.875 1.228 -16.838 1.00 93.56 102 ALA A N 1
ATOM 813 C CA . ALA A 1 102 ? 9.331 1.085 -16.858 1.00 93.56 102 ALA A CA 1
ATOM 814 C C . ALA A 1 102 ? 9.756 -0.351 -17.194 1.00 93.56 102 ALA A C 1
ATOM 816 O O . ALA A 1 102 ? 10.617 -0.563 -18.044 1.00 93.56 102 ALA A O 1
ATOM 817 N N . THR A 1 103 ? 9.097 -1.351 -16.601 1.00 94.25 103 THR A N 1
ATOM 818 C CA . THR A 1 103 ? 9.386 -2.763 -16.892 1.00 94.25 103 THR A CA 1
ATOM 819 C C . THR A 1 103 ? 9.056 -3.117 -18.345 1.00 94.25 103 THR A C 1
ATOM 821 O O . THR A 1 103 ? 9.782 -3.879 -18.980 1.00 94.25 103 THR A O 1
ATOM 824 N N . SER A 1 104 ? 7.967 -2.572 -18.896 1.00 95.31 104 SER A N 1
ATOM 825 C CA . SER A 1 104 ? 7.616 -2.772 -20.306 1.00 95.31 104 SER A CA 1
ATOM 826 C C . SER A 1 104 ? 8.667 -2.177 -21.244 1.00 95.31 104 SER A C 1
ATOM 828 O O . SER A 1 104 ? 9.071 -2.844 -22.194 1.00 95.31 104 SER A O 1
ATOM 830 N N . LEU A 1 105 ? 9.127 -0.953 -20.972 1.00 94.44 105 LEU A N 1
ATOM 831 C CA . LEU A 1 105 ? 10.170 -0.293 -21.763 1.00 94.44 105 LEU A CA 1
ATOM 832 C C . LEU A 1 105 ? 11.502 -1.039 -21.675 1.00 94.44 105 LEU A C 1
ATOM 834 O O . LEU A 1 105 ? 12.138 -1.272 -22.698 1.00 94.44 105 LEU A O 1
ATOM 838 N N . LEU A 1 106 ? 11.885 -1.480 -20.475 1.00 94.06 106 LEU A N 1
ATOM 839 C CA . LEU A 1 106 ? 13.094 -2.268 -20.263 1.00 94.06 106 LEU A CA 1
ATOM 840 C C . LEU A 1 106 ? 13.082 -3.546 -21.106 1.00 94.06 106 LEU A C 1
ATOM 842 O O . LEU A 1 106 ? 14.064 -3.830 -21.785 1.00 94.06 106 LEU A O 1
ATOM 846 N N . ARG A 1 107 ? 11.964 -4.286 -21.123 1.00 94.62 107 ARG A N 1
ATOM 847 C CA . ARG A 1 107 ? 11.832 -5.489 -21.963 1.00 94.62 107 ARG A CA 1
ATOM 848 C C . ARG A 1 107 ? 11.984 -5.163 -23.445 1.00 94.62 107 ARG A C 1
ATOM 850 O O . ARG A 1 107 ? 12.786 -5.797 -24.114 1.00 94.62 107 ARG A O 1
ATOM 857 N N . GLN A 1 108 ? 11.298 -4.130 -23.935 1.00 93.06 108 GLN A N 1
ATOM 858 C CA . GLN A 1 108 ? 11.394 -3.717 -25.340 1.00 93.06 108 GLN A CA 1
ATOM 859 C C . GLN A 1 108 ? 12.821 -3.329 -25.747 1.00 93.06 108 GLN A C 1
ATOM 861 O O . GLN A 1 108 ? 13.258 -3.665 -26.845 1.00 93.06 108 GLN A O 1
ATOM 866 N N . LEU A 1 109 ? 13.551 -2.630 -24.874 1.00 92.75 109 LEU A N 1
ATOM 867 C CA . LEU A 1 109 ? 14.938 -2.234 -25.120 1.00 92.75 109 LEU A CA 1
ATOM 868 C C . LEU A 1 109 ? 15.885 -3.437 -25.138 1.00 92.75 109 LEU A C 1
ATOM 870 O O . LEU A 1 109 ? 16.739 -3.521 -26.019 1.00 92.75 109 LEU A O 1
ATOM 874 N N . VAL A 1 110 ? 15.720 -4.371 -24.196 1.00 92.12 110 VAL A N 1
ATOM 875 C CA . VAL A 1 110 ? 16.506 -5.613 -24.147 1.00 92.12 110 VAL A CA 1
ATOM 876 C C . VAL A 1 110 ? 16.235 -6.463 -25.386 1.00 92.12 110 VAL A C 1
ATOM 878 O O . VAL A 1 110 ? 17.183 -6.853 -26.062 1.00 92.12 110 VAL A O 1
ATOM 881 N N . ASP A 1 111 ? 14.965 -6.667 -25.741 1.00 90.50 111 ASP A N 1
ATOM 882 C CA . ASP A 1 111 ? 14.567 -7.455 -26.910 1.00 90.50 111 ASP A CA 1
ATOM 883 C C . ASP A 1 111 ? 15.094 -6.831 -28.212 1.00 90.50 111 ASP A C 1
ATOM 885 O O . ASP A 1 111 ? 15.653 -7.532 -29.057 1.00 90.50 111 ASP A O 1
ATOM 889 N N . ALA A 1 112 ? 14.991 -5.504 -28.364 1.00 89.62 112 ALA A N 1
ATOM 890 C CA . ALA A 1 112 ? 15.567 -4.788 -29.503 1.00 89.62 112 ALA A CA 1
ATOM 891 C C . ALA A 1 112 ? 17.094 -4.954 -29.571 1.00 89.62 112 ALA A C 1
ATOM 893 O O . ALA A 1 112 ? 17.648 -5.153 -30.652 1.00 89.62 112 ALA A O 1
ATOM 894 N N . GLY A 1 113 ? 17.779 -4.932 -28.424 1.00 89.44 113 GLY A N 1
ATOM 895 C CA . GLY A 1 113 ? 19.223 -5.143 -28.342 1.00 89.44 113 GLY A CA 1
ATOM 896 C C . GLY A 1 113 ? 19.621 -6.558 -28.752 1.00 89.44 113 GLY A C 1
ATOM 897 O O . GLY A 1 113 ? 20.535 -6.737 -29.556 1.00 89.44 113 GLY A O 1
ATOM 898 N N . THR A 1 114 ? 18.905 -7.571 -28.261 1.00 88.19 114 THR A N 1
ATOM 899 C CA . THR A 1 114 ? 19.143 -8.970 -28.632 1.00 88.19 114 THR A CA 1
ATOM 900 C C . THR A 1 114 ? 18.894 -9.207 -30.121 1.00 88.19 114 THR A C 1
ATOM 902 O O . THR A 1 114 ? 19.741 -9.805 -30.780 1.00 88.19 114 THR A O 1
ATOM 905 N N . LEU A 1 115 ? 17.786 -8.704 -30.673 1.00 86.50 115 LEU A N 1
ATOM 906 C CA . LEU A 1 115 ? 17.443 -8.876 -32.089 1.00 86.50 115 LEU A CA 1
ATOM 907 C C . LEU A 1 115 ? 18.379 -8.108 -33.032 1.00 86.50 115 LEU A C 1
ATOM 909 O O . LEU A 1 115 ? 18.650 -8.574 -34.136 1.00 86.50 115 LEU A O 1
ATOM 913 N N . SER A 1 116 ? 18.900 -6.957 -32.600 1.00 87.62 116 SER A N 1
ATOM 914 C CA . SER A 1 116 ? 19.905 -6.207 -33.360 1.00 87.62 116 SER A CA 1
ATOM 915 C C . SER A 1 116 ? 21.268 -6.907 -33.367 1.00 87.62 116 SER A C 1
ATOM 917 O O . SER A 1 116 ? 21.952 -6.900 -34.387 1.00 87.62 116 SER A O 1
ATOM 919 N N . ASN A 1 117 ? 21.668 -7.524 -32.248 1.00 85.44 117 ASN A N 1
ATOM 920 C CA . ASN A 1 117 ? 22.947 -8.236 -32.133 1.00 85.44 117 ASN A CA 1
ATOM 921 C C . ASN A 1 117 ? 22.920 -9.625 -32.788 1.00 85.44 117 ASN A C 1
ATOM 923 O O . ASN A 1 117 ? 23.953 -10.113 -33.241 1.00 85.44 117 ASN A O 1
ATOM 927 N N . LEU A 1 118 ? 21.750 -10.266 -32.833 1.00 84.62 118 LEU A N 1
ATOM 928 C CA . LEU A 1 118 ? 21.534 -11.588 -33.418 1.00 84.62 118 LEU A CA 1
ATOM 929 C C . LEU A 1 118 ? 20.425 -11.510 -34.483 1.00 84.62 118 LEU A C 1
ATOM 931 O O . LEU A 1 118 ? 19.317 -12.009 -34.259 1.00 84.62 118 LEU A O 1
ATOM 935 N N . PRO A 1 119 ? 20.688 -10.871 -35.640 1.00 78.25 119 PRO A N 1
ATOM 936 C CA . PRO A 1 119 ? 19.666 -10.666 -36.652 1.00 78.25 119 PRO A CA 1
ATOM 937 C C . PRO A 1 119 ? 19.265 -11.996 -37.297 1.00 78.25 119 PRO A C 1
ATOM 939 O O . PRO A 1 119 ? 20.054 -12.668 -37.962 1.00 78.25 119 PRO A O 1
ATOM 942 N N . GLY A 1 120 ? 17.995 -12.353 -37.135 1.00 81.00 120 GLY A N 1
ATOM 943 C CA . GLY A 1 120 ? 17.339 -13.381 -37.936 1.00 81.00 120 GLY A CA 1
ATOM 944 C C . GLY A 1 120 ? 17.097 -12.932 -39.382 1.00 81.00 120 GLY A C 1
ATOM 945 O O . GLY A 1 120 ? 17.080 -11.742 -39.710 1.00 81.00 120 GLY A O 1
ATOM 946 N N . GLY A 1 121 ? 16.867 -13.898 -40.268 1.00 82.81 121 GLY A N 1
ATOM 947 C CA . GLY A 1 121 ? 16.601 -13.633 -41.677 1.00 82.81 121 GLY A CA 1
ATOM 948 C C . GLY A 1 121 ? 15.851 -14.765 -42.367 1.00 82.81 121 GLY A C 1
ATOM 949 O O . GLY A 1 121 ? 15.692 -15.861 -41.834 1.00 82.81 121 GLY A O 1
ATOM 950 N N . LEU A 1 122 ? 15.381 -14.482 -43.574 1.00 78.69 122 LEU A N 1
ATOM 951 C CA . LEU A 1 122 ? 14.743 -15.428 -44.473 1.00 78.69 122 LEU A CA 1
ATOM 952 C C . LEU A 1 122 ? 15.787 -15.997 -45.430 1.00 78.69 122 LEU A C 1
ATOM 954 O O . LEU A 1 122 ? 16.580 -15.261 -46.020 1.00 78.69 122 LEU A O 1
ATOM 958 N N . LYS A 1 123 ? 15.755 -17.318 -45.600 1.00 80.00 123 LYS A N 1
ATOM 959 C CA . LYS A 1 123 ? 16.641 -18.062 -46.491 1.00 80.00 123 LYS A CA 1
ATOM 960 C C . LYS A 1 123 ? 15.855 -18.564 -47.699 1.00 80.00 123 LYS A C 1
ATOM 962 O O . LYS A 1 123 ? 14.845 -19.250 -47.535 1.00 80.00 123 LYS A O 1
ATOM 967 N N . ALA A 1 124 ? 16.317 -18.256 -48.909 1.00 78.56 124 ALA A N 1
ATOM 968 C CA . ALA A 1 124 ? 15.701 -18.758 -50.133 1.00 78.56 124 ALA A CA 1
ATOM 969 C C . ALA A 1 124 ? 15.796 -20.293 -50.209 1.00 78.56 124 ALA A C 1
ATOM 971 O O . ALA A 1 124 ? 16.830 -20.879 -49.886 1.00 78.56 124 ALA A O 1
ATOM 972 N N . ARG A 1 125 ? 14.735 -20.961 -50.690 1.00 71.75 125 ARG A N 1
ATOM 973 C CA . ARG A 1 125 ? 14.662 -22.437 -50.781 1.00 71.75 125 ARG A CA 1
ATOM 974 C C . ARG A 1 125 ? 15.784 -23.047 -51.637 1.00 71.75 125 ARG A C 1
ATOM 976 O O . ARG A 1 125 ? 16.136 -24.205 -51.435 1.00 71.75 125 ARG A O 1
ATOM 983 N N . GLY A 1 126 ? 16.328 -22.273 -52.579 1.00 70.38 126 GLY A N 1
ATOM 984 C CA . GLY A 1 126 ? 17.448 -22.671 -53.434 1.00 70.38 126 GLY A CA 1
ATOM 985 C C . GLY A 1 126 ? 18.808 -22.678 -52.733 1.00 70.38 126 GLY A C 1
ATOM 986 O O . GLY A 1 126 ? 19.704 -23.371 -53.198 1.00 70.38 126 GLY A O 1
ATOM 987 N N . LEU A 1 127 ? 18.967 -21.972 -51.608 1.00 71.38 127 LEU A N 1
ATOM 988 C CA . LEU A 1 127 ? 20.236 -21.897 -50.890 1.00 71.38 127 LEU A CA 1
ATOM 989 C C . LEU A 1 127 ? 20.454 -23.173 -50.068 1.00 71.38 127 LEU A C 1
ATOM 991 O O . LEU A 1 127 ? 19.824 -23.376 -49.025 1.00 71.38 127 LEU A O 1
ATOM 995 N N . ARG A 1 128 ? 21.367 -24.044 -50.499 1.00 71.50 128 ARG A N 1
ATOM 996 C CA . ARG A 1 128 ? 21.730 -25.254 -49.747 1.00 71.50 128 ARG A CA 1
ATOM 997 C C . ARG A 1 128 ? 23.088 -25.034 -49.094 1.00 71.50 128 ARG A C 1
ATOM 999 O O . ARG A 1 128 ? 24.087 -24.828 -49.770 1.00 71.50 128 ARG A O 1
ATOM 1006 N N . ILE A 1 129 ? 23.111 -25.055 -47.762 1.00 70.88 129 ILE A N 1
ATOM 1007 C CA . ILE A 1 129 ? 24.373 -25.049 -47.014 1.00 70.88 129 ILE A CA 1
ATOM 1008 C C . ILE A 1 129 ? 24.821 -26.505 -46.980 1.00 70.88 129 ILE A C 1
ATOM 1010 O O . ILE A 1 129 ? 24.040 -27.369 -46.578 1.00 70.88 129 ILE A O 1
ATOM 1014 N N . LYS A 1 130 ? 26.020 -26.790 -47.485 1.00 65.25 130 LYS A N 1
ATOM 1015 C CA . LYS A 1 130 ? 26.554 -28.150 -47.538 1.00 65.25 130 LYS A CA 1
ATOM 1016 C C . LYS A 1 130 ? 27.392 -28.378 -46.273 1.00 65.25 130 LYS A C 1
ATOM 1018 O O . LYS A 1 130 ? 28.289 -27.593 -45.978 1.00 65.25 130 LYS A O 1
ATOM 1023 N N . GLY A 1 131 ? 27.083 -29.421 -45.503 1.00 62.84 131 GLY A N 1
ATOM 1024 C CA . GLY A 1 131 ? 27.811 -29.791 -44.279 1.00 62.84 131 GLY A CA 1
ATOM 1025 C C . GLY A 1 131 ? 26.939 -29.836 -43.020 1.00 62.84 131 GLY A C 1
ATOM 1026 O O . GLY A 1 131 ? 25.737 -29.612 -43.095 1.00 62.84 131 GLY A O 1
ATOM 1027 N N . ASP A 1 132 ? 27.579 -30.143 -41.893 1.00 65.12 132 ASP A N 1
ATOM 1028 C CA . ASP A 1 132 ? 26.987 -30.325 -40.557 1.00 65.12 132 ASP A CA 1
ATOM 1029 C C . ASP A 1 132 ? 26.350 -29.028 -40.010 1.00 65.12 132 ASP A C 1
ATOM 1031 O O . ASP A 1 132 ? 26.718 -27.938 -40.443 1.00 65.12 132 ASP A O 1
ATOM 1035 N N . ASP A 1 133 ? 25.415 -29.099 -39.062 1.00 67.44 133 ASP A N 1
ATOM 1036 C CA . ASP A 1 133 ? 24.734 -27.924 -38.471 1.00 67.44 133 ASP A CA 1
ATOM 1037 C C . ASP A 1 133 ? 25.591 -27.212 -37.401 1.00 67.44 133 ASP A C 1
ATOM 1039 O O . ASP A 1 133 ? 25.111 -26.399 -36.607 1.00 67.44 133 ASP A O 1
ATOM 1043 N N . THR A 1 134 ? 26.892 -27.498 -37.374 1.00 75.06 134 THR A N 1
ATOM 1044 C CA . THR A 1 134 ? 27.831 -26.908 -36.428 1.00 75.06 134 THR A CA 1
ATOM 1045 C C . THR A 1 134 ? 28.058 -25.412 -36.698 1.00 75.06 134 THR A C 1
ATOM 1047 O O . THR A 1 134 ? 28.144 -24.984 -37.862 1.00 75.06 134 THR A O 1
ATOM 1050 N N . PRO A 1 135 ? 28.167 -24.589 -35.634 1.00 73.19 135 PRO A N 1
ATOM 1051 C CA . PRO A 1 135 ? 28.515 -23.178 -35.764 1.00 73.19 135 PRO A CA 1
ATOM 1052 C C . PRO A 1 135 ? 29.853 -22.997 -36.490 1.00 73.19 135 PRO A C 1
ATOM 1054 O O . PRO A 1 135 ? 30.820 -23.686 -36.177 1.00 73.19 135 PRO A O 1
ATOM 1057 N N . ILE A 1 136 ? 29.910 -22.052 -37.432 1.00 76.38 136 ILE A N 1
ATOM 1058 C CA . ILE A 1 136 ? 31.137 -21.714 -38.170 1.00 76.38 136 ILE A CA 1
ATOM 1059 C C . ILE A 1 136 ? 32.136 -21.083 -37.194 1.00 76.38 136 ILE A C 1
ATOM 1061 O O . ILE A 1 136 ? 31.814 -20.087 -36.539 1.00 76.38 136 ILE A O 1
ATOM 1065 N N . MET A 1 137 ? 33.340 -21.646 -37.093 1.00 81.00 137 MET A N 1
ATOM 1066 C CA . MET A 1 137 ? 34.389 -21.091 -36.238 1.00 81.00 137 MET A CA 1
ATOM 1067 C C . MET A 1 137 ? 35.083 -19.888 -36.906 1.00 81.00 137 MET A C 1
ATOM 1069 O O . MET A 1 137 ? 35.104 -19.776 -38.135 1.00 81.00 137 MET A O 1
ATOM 1073 N N . PRO A 1 138 ? 35.684 -18.959 -36.137 1.00 77.06 138 PRO A N 1
ATOM 1074 C CA . PRO A 1 138 ? 36.430 -17.843 -36.714 1.00 77.06 138 PRO A CA 1
ATOM 1075 C C . PRO A 1 138 ? 37.549 -18.321 -37.656 1.00 77.06 138 PRO A C 1
ATOM 1077 O O . PRO A 1 138 ? 38.421 -19.084 -37.251 1.00 77.06 138 PRO A O 1
ATOM 1080 N N . GLY A 1 139 ? 37.535 -17.850 -38.908 1.00 79.31 139 GLY A N 1
ATOM 1081 C CA . GLY A 1 139 ? 38.512 -18.228 -39.941 1.00 79.31 139 GLY A CA 1
ATOM 1082 C C . GLY A 1 139 ? 38.140 -19.464 -40.772 1.00 79.31 139 GLY A C 1
ATOM 1083 O O . GLY A 1 139 ? 38.898 -19.833 -41.667 1.00 79.31 139 GLY A O 1
ATOM 1084 N N . GLU A 1 140 ? 36.986 -20.082 -40.515 1.00 79.94 140 GLU A N 1
ATOM 1085 C CA . GLU A 1 140 ? 36.474 -21.223 -41.275 1.00 79.94 140 GLU A CA 1
ATOM 1086 C C . GLU A 1 140 ? 35.624 -20.765 -42.475 1.00 79.94 140 GLU A C 1
ATOM 1088 O O . GLU A 1 140 ? 34.746 -19.908 -42.350 1.00 79.94 140 GLU A O 1
ATOM 1093 N N . PHE A 1 141 ? 35.867 -21.355 -43.650 1.00 74.00 141 PHE A N 1
ATOM 1094 C CA . PHE A 1 141 ? 35.064 -21.136 -44.855 1.00 74.00 141 PHE A CA 1
ATOM 1095 C C . PHE A 1 141 ? 34.175 -22.354 -45.109 1.00 74.00 141 PHE A C 1
ATOM 1097 O O . PHE A 1 141 ? 34.657 -23.485 -45.119 1.00 74.00 141 PHE A O 1
ATOM 1104 N N . ARG A 1 142 ? 32.880 -22.118 -45.342 1.00 76.06 142 ARG A N 1
ATOM 1105 C CA . ARG A 1 142 ? 31.896 -23.163 -45.645 1.00 76.06 142 ARG A CA 1
ATOM 1106 C C . ARG A 1 142 ? 31.449 -23.061 -47.098 1.00 76.06 142 ARG A C 1
ATOM 1108 O O . ARG A 1 142 ? 31.107 -21.975 -47.565 1.00 76.06 142 ARG A O 1
ATOM 1115 N N . ASP A 1 143 ? 31.369 -24.200 -47.772 1.00 71.56 143 ASP A N 1
ATOM 1116 C CA . ASP A 1 143 ? 30.798 -24.274 -49.113 1.00 71.56 143 ASP A CA 1
ATOM 1117 C C . ASP A 1 143 ? 29.273 -24.081 -49.073 1.00 71.56 143 ASP A C 1
ATOM 1119 O O . ASP A 1 143 ? 28.544 -24.743 -48.323 1.00 71.56 143 ASP A O 1
ATOM 1123 N N . VAL A 1 144 ? 28.777 -23.181 -49.921 1.00 71.44 144 VAL A N 1
ATOM 1124 C CA . VAL A 1 144 ? 27.348 -22.893 -50.079 1.00 71.44 144 VAL A CA 1
ATOM 1125 C C . VAL A 1 144 ? 26.975 -23.055 -51.546 1.00 71.44 144 VAL A C 1
ATOM 1127 O O . VAL A 1 144 ? 27.608 -22.465 -52.419 1.00 71.44 144 VAL A O 1
ATOM 1130 N N . ASP A 1 145 ? 25.941 -23.851 -51.813 1.00 73.62 145 ASP A N 1
ATOM 1131 C CA . ASP A 1 145 ? 25.423 -24.078 -53.160 1.00 73.62 145 ASP A CA 1
ATOM 1132 C C . ASP A 1 145 ? 24.283 -23.089 -53.444 1.00 73.62 145 ASP A C 1
ATOM 1134 O O . ASP A 1 145 ? 23.271 -23.054 -52.728 1.00 73.62 145 ASP A O 1
ATOM 1138 N N . VAL A 1 146 ? 24.483 -22.245 -54.459 1.00 73.25 146 VAL A N 1
ATOM 1139 C CA . VAL A 1 146 ? 23.559 -21.183 -54.869 1.00 73.25 146 VAL A CA 1
ATOM 1140 C C . VAL A 1 146 ? 23.175 -21.414 -56.335 1.00 73.25 146 VAL A C 1
ATOM 1142 O O . VAL A 1 146 ? 24.052 -21.334 -57.199 1.00 73.25 146 VAL A O 1
ATOM 1145 N N . PRO A 1 147 ? 21.892 -21.664 -56.664 1.00 65.50 147 PRO A N 1
ATOM 1146 C CA . PRO A 1 147 ? 21.433 -21.849 -58.038 1.00 65.50 147 PRO A CA 1
ATOM 1147 C C . PRO A 1 147 ? 21.354 -20.492 -58.758 1.00 65.50 147 PRO A C 1
ATOM 1149 O O . PRO A 1 147 ? 20.277 -19.963 -59.009 1.00 65.50 147 PRO A O 1
ATOM 1152 N N . GLY A 1 148 ? 22.522 -19.922 -59.064 1.00 68.56 148 GLY A N 1
ATOM 1153 C CA . GLY A 1 148 ? 22.695 -18.631 -59.733 1.00 68.56 148 GLY A CA 1
ATOM 1154 C C . GLY A 1 148 ? 22.523 -17.414 -58.811 1.00 68.56 148 GLY A C 1
ATOM 1155 O O . GLY A 1 148 ? 21.578 -17.330 -58.031 1.00 68.56 148 GLY A O 1
ATOM 1156 N N . GLY A 1 149 ? 23.437 -16.445 -58.924 1.00 70.75 149 GLY A N 1
ATOM 1157 C CA . GLY A 1 149 ? 23.424 -15.191 -58.154 1.00 70.75 149 GLY A CA 1
ATOM 1158 C C . GLY A 1 149 ? 24.399 -15.171 -56.974 1.00 70.75 149 GLY A C 1
ATOM 1159 O O . GLY A 1 149 ? 25.235 -16.063 -56.826 1.00 70.75 149 GLY A O 1
ATOM 1160 N N . THR A 1 150 ? 24.325 -14.129 -56.142 1.00 76.56 150 THR A N 1
ATOM 1161 C CA . THR A 1 150 ? 25.185 -13.999 -54.957 1.00 76.56 150 THR A CA 1
ATOM 1162 C C . THR A 1 150 ? 24.513 -14.591 -53.712 1.00 76.56 150 THR A C 1
ATOM 1164 O O . THR A 1 150 ? 23.286 -14.664 -53.614 1.00 76.56 150 THR A O 1
ATOM 1167 N N . ILE A 1 151 ? 25.308 -15.000 -52.715 1.00 71.56 151 ILE A N 1
ATOM 1168 C CA . ILE A 1 151 ? 24.797 -15.457 -51.404 1.00 71.56 151 ILE A CA 1
ATOM 1169 C C . ILE A 1 151 ? 23.904 -14.380 -50.761 1.00 71.56 151 ILE A C 1
ATOM 1171 O O . ILE A 1 151 ? 22.901 -14.698 -50.125 1.00 71.56 151 ILE A O 1
ATOM 1175 N N . ARG A 1 152 ? 24.242 -13.104 -50.981 1.00 74.25 152 ARG A N 1
ATOM 1176 C CA . ARG A 1 152 ? 23.530 -11.943 -50.441 1.00 74.25 152 ARG A CA 1
ATOM 1177 C C . ARG A 1 152 ? 22.094 -11.834 -50.955 1.00 74.25 152 ARG A C 1
ATOM 1179 O O . ARG A 1 152 ? 21.222 -11.446 -50.193 1.00 74.25 152 ARG A O 1
ATOM 1186 N N . ASP A 1 153 ? 21.840 -12.227 -52.200 1.00 77.19 153 ASP A N 1
ATOM 1187 C CA . ASP A 1 153 ? 20.496 -12.166 -52.795 1.00 77.19 153 ASP A CA 1
ATOM 1188 C C . ASP A 1 153 ? 19.581 -13.292 -52.283 1.00 77.19 153 ASP A C 1
ATOM 1190 O O . ASP A 1 153 ? 18.360 -13.227 -52.404 1.00 77.19 153 ASP A O 1
ATOM 1194 N N . ASN A 1 154 ? 20.173 -14.333 -51.688 1.00 72.38 154 ASN A N 1
ATOM 1195 C CA . ASN A 1 154 ? 19.471 -15.512 -51.186 1.00 72.38 154 ASN A CA 1
ATOM 1196 C C . ASN A 1 154 ? 19.222 -15.483 -49.666 1.00 72.38 154 ASN A C 1
ATOM 1198 O O . ASN A 1 154 ? 18.533 -16.370 -49.149 1.00 72.38 154 ASN A O 1
ATOM 1202 N N . ILE A 1 155 ? 19.767 -14.489 -48.955 1.00 79.50 155 ILE A N 1
ATOM 1203 C CA . ILE A 1 155 ? 19.568 -14.266 -47.517 1.00 79.50 155 ILE A CA 1
ATOM 1204 C C . ILE A 1 155 ? 19.041 -12.844 -47.314 1.00 79.50 155 ILE A C 1
ATOM 1206 O O . ILE A 1 155 ? 19.749 -11.872 -47.557 1.00 79.50 155 ILE A O 1
ATOM 1210 N N . SER A 1 156 ? 17.810 -12.719 -46.819 1.00 81.75 156 SER A N 1
ATOM 1211 C CA . SER A 1 156 ? 17.226 -11.426 -46.448 1.00 81.75 156 SER A CA 1
ATOM 1212 C C . 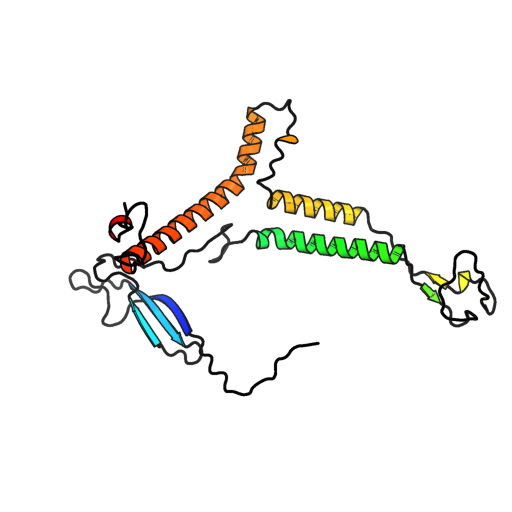SER A 1 156 ? 17.163 -11.304 -44.934 1.00 81.75 156 SER A C 1
ATOM 1214 O O . SER A 1 156 ? 16.443 -12.062 -44.292 1.00 81.75 156 SER A O 1
ATOM 1216 N N . PHE A 1 157 ? 17.853 -10.330 -44.348 1.00 80.75 157 PHE A N 1
ATOM 1217 C CA . PHE A 1 157 ? 17.717 -10.042 -42.918 1.00 80.75 157 PHE A CA 1
ATOM 1218 C C . PHE A 1 157 ? 16.366 -9.394 -42.625 1.00 80.75 157 PHE A C 1
ATOM 1220 O O . PHE A 1 157 ? 15.847 -8.616 -43.431 1.00 80.75 157 PHE A O 1
ATOM 1227 N N . LEU A 1 158 ? 15.786 -9.720 -41.473 1.00 81.81 158 LEU A N 1
ATOM 1228 C CA . LEU A 1 158 ? 14.615 -9.003 -40.989 1.00 81.81 158 LEU A CA 1
ATOM 1229 C C . LEU A 1 158 ? 15.049 -7.603 -40.515 1.00 81.81 158 LEU A C 1
ATOM 1231 O O . LEU A 1 158 ? 16.114 -7.470 -39.908 1.00 81.81 158 LEU A O 1
ATOM 1235 N N . PRO A 1 159 ? 14.263 -6.547 -40.799 1.00 78.88 159 PRO A N 1
ATOM 1236 C CA . PRO A 1 159 ? 14.624 -5.184 -40.431 1.00 78.88 159 PRO A CA 1
ATOM 1237 C C . PRO A 1 159 ? 14.386 -4.957 -38.932 1.00 78.88 159 PRO A C 1
ATOM 1239 O O . PRO A 1 159 ? 13.377 -4.378 -38.527 1.00 78.88 159 PRO A O 1
ATOM 1242 N N . TYR A 1 160 ? 15.311 -5.427 -38.099 1.00 80.06 160 TYR A N 1
ATOM 1243 C CA . TYR A 1 160 ? 15.353 -5.079 -36.682 1.00 80.06 160 TYR A CA 1
ATOM 1244 C C . TYR A 1 160 ? 15.967 -3.693 -36.512 1.00 80.06 160 TYR A C 1
ATOM 1246 O O . TYR A 1 160 ? 16.915 -3.327 -37.206 1.00 80.06 160 TYR A O 1
ATOM 1254 N N . LYS A 1 161 ? 15.402 -2.904 -35.600 1.00 79.88 161 LYS A N 1
ATOM 1255 C CA . LYS A 1 161 ? 15.964 -1.611 -35.212 1.00 79.88 161 LYS A CA 1
ATOM 1256 C C . LYS A 1 161 ? 16.752 -1.779 -33.921 1.00 79.88 161 LYS A C 1
ATOM 1258 O O . LYS A 1 161 ? 16.346 -2.550 -33.054 1.00 79.88 161 LYS A O 1
ATOM 1263 N N . GLU A 1 162 ? 17.831 -1.020 -33.798 1.00 85.62 162 GLU A N 1
ATOM 1264 C CA . GLU A 1 162 ? 18.580 -0.881 -32.550 1.00 85.62 162 GLU A CA 1
ATOM 1265 C C . GLU A 1 162 ? 17.678 -0.345 -31.417 1.00 85.62 162 GLU A C 1
ATOM 1267 O O . GLU A 1 162 ? 16.657 0.306 -31.693 1.00 85.62 162 GLU A O 1
ATOM 1272 N N . PRO A 1 163 ? 18.038 -0.587 -30.140 1.00 88.62 163 PRO A N 1
ATOM 1273 C CA . PRO A 1 163 ? 17.340 -0.009 -28.997 1.00 88.62 163 PRO A CA 1
ATOM 1274 C C . PRO A 1 163 ? 17.147 1.502 -29.155 1.00 88.62 163 PRO A C 1
ATOM 1276 O O . PRO A 1 163 ? 18.095 2.255 -29.376 1.00 88.62 163 PRO A O 1
ATOM 1279 N N . SER A 1 164 ? 15.904 1.965 -29.036 1.00 91.38 164 SER A N 1
ATOM 1280 C CA . SER A 1 164 ? 15.601 3.386 -29.202 1.00 91.38 164 SER A CA 1
ATOM 1281 C C . SER A 1 164 ? 16.126 4.203 -28.023 1.00 91.38 164 SER A C 1
ATOM 1283 O O . SER A 1 164 ? 15.696 4.008 -26.885 1.00 91.38 164 SER A O 1
ATOM 1285 N N . ASN A 1 165 ? 16.970 5.196 -28.309 1.00 92.06 165 ASN A N 1
ATOM 1286 C CA . ASN A 1 165 ? 17.442 6.144 -27.298 1.00 92.06 165 ASN A CA 1
ATOM 1287 C C . ASN A 1 165 ? 16.286 6.949 -26.666 1.00 92.06 165 ASN A C 1
ATOM 1289 O O . ASN A 1 165 ? 16.323 7.269 -25.484 1.00 92.06 165 ASN A O 1
ATOM 1293 N N . VAL A 1 166 ? 15.212 7.209 -27.421 1.00 92.31 166 VAL A N 1
ATOM 1294 C CA . VAL A 1 166 ? 14.014 7.894 -26.900 1.00 92.31 166 VAL A CA 1
ATOM 1295 C C . VAL A 1 166 ? 13.299 7.030 -25.858 1.00 92.31 166 VAL A C 1
ATOM 1297 O O . VAL A 1 166 ? 12.880 7.538 -24.822 1.00 92.31 166 VAL A O 1
ATOM 1300 N N . LEU A 1 167 ? 13.191 5.717 -26.096 1.00 91.00 167 LEU A N 1
ATOM 1301 C CA . LEU A 1 167 ? 12.591 4.793 -25.126 1.00 91.00 167 LEU A CA 1
ATOM 1302 C C . LEU A 1 167 ? 13.475 4.622 -23.886 1.00 91.00 167 LEU A C 1
ATOM 1304 O O . LEU A 1 167 ? 12.948 4.501 -22.784 1.00 91.00 167 LEU A O 1
ATOM 1308 N N . TYR A 1 168 ? 14.801 4.648 -24.050 1.00 93.56 168 TYR A N 1
ATOM 1309 C CA . TYR A 1 168 ? 15.737 4.641 -22.926 1.00 93.56 168 TYR A CA 1
ATOM 1310 C C . TYR A 1 168 ? 15.604 5.905 -22.068 1.00 93.56 168 TYR A C 1
ATOM 1312 O O . TYR A 1 168 ? 15.502 5.801 -20.847 1.00 93.56 168 TYR A O 1
ATOM 1320 N N . GLN A 1 169 ? 15.524 7.082 -22.696 1.00 94.75 169 GLN A N 1
ATOM 1321 C CA . GLN A 1 169 ? 15.298 8.342 -21.991 1.00 94.75 169 GLN A CA 1
ATOM 1322 C C . GLN A 1 169 ? 13.954 8.337 -21.252 1.00 94.75 169 GLN A C 1
ATOM 1324 O O . GLN A 1 169 ? 13.923 8.596 -20.056 1.00 94.75 169 GLN A O 1
ATOM 1329 N N . MET A 1 170 ? 12.869 7.934 -21.919 1.00 92.19 170 MET A N 1
ATOM 1330 C CA . MET A 1 170 ? 11.546 7.829 -21.294 1.00 92.19 170 MET A CA 1
ATOM 1331 C C . MET A 1 170 ? 11.528 6.829 -20.128 1.00 92.19 170 MET A C 1
ATOM 1333 O O . MET A 1 170 ? 10.881 7.072 -19.112 1.00 92.19 170 MET A O 1
ATOM 1337 N N . MET A 1 171 ? 12.245 5.704 -20.242 1.00 92.94 171 MET A N 1
ATOM 1338 C CA . MET A 1 171 ? 12.417 4.761 -19.133 1.00 92.94 171 MET A CA 1
ATOM 1339 C C . MET A 1 171 ? 13.144 5.428 -17.959 1.00 92.94 171 MET A C 1
ATOM 1341 O O . MET A 1 171 ? 12.722 5.257 -16.817 1.00 92.94 171 MET A O 1
ATOM 1345 N N . GLY A 1 172 ? 14.204 6.192 -18.236 1.00 92.06 172 GLY A N 1
ATOM 1346 C CA . GLY A 1 172 ? 14.925 6.982 -17.240 1.00 92.06 172 GLY A CA 1
ATOM 1347 C C . GLY A 1 172 ? 14.015 7.976 -16.520 1.00 92.06 172 GLY A C 1
ATOM 1348 O O . GLY A 1 172 ? 13.960 7.954 -15.292 1.00 92.06 172 GLY A O 1
ATOM 1349 N N . ASP A 1 173 ? 13.243 8.759 -17.275 1.00 91.38 173 ASP A N 1
ATOM 1350 C CA . ASP A 1 173 ? 12.308 9.754 -16.740 1.00 91.38 173 ASP A CA 1
ATOM 1351 C C . ASP A 1 173 ? 11.251 9.097 -15.833 1.00 91.38 173 ASP A C 1
ATOM 1353 O O . ASP A 1 173 ? 11.026 9.543 -14.710 1.00 91.38 173 ASP A O 1
ATOM 1357 N N . ILE A 1 174 ? 10.666 7.967 -16.255 1.00 90.25 174 ILE A N 1
ATOM 1358 C CA . ILE A 1 174 ? 9.680 7.215 -15.455 1.00 90.25 174 ILE A CA 1
ATOM 1359 C C . ILE A 1 174 ? 10.297 6.680 -14.155 1.00 90.25 174 ILE A C 1
ATOM 1361 O O . ILE A 1 174 ? 9.655 6.705 -13.101 1.00 90.25 174 ILE A O 1
ATOM 1365 N N . VAL A 1 175 ? 11.530 6.169 -14.210 1.00 88.56 175 VAL A N 1
ATOM 1366 C CA . VAL A 1 175 ? 12.236 5.679 -13.017 1.00 88.56 175 VAL A CA 1
ATOM 1367 C C . VAL A 1 175 ? 12.566 6.836 -12.076 1.00 88.56 175 VAL A C 1
ATOM 1369 O O . VAL A 1 175 ? 12.421 6.689 -10.861 1.00 88.56 175 VAL A O 1
ATOM 1372 N N . GLU A 1 176 ? 12.976 7.988 -12.605 1.00 86.38 176 GLU A N 1
ATOM 1373 C CA . GLU A 1 176 ? 13.258 9.175 -11.803 1.00 86.38 176 GLU A CA 1
ATOM 1374 C C . GLU A 1 176 ? 11.990 9.732 -11.144 1.00 86.38 176 GLU A C 1
ATOM 1376 O O . GLU A 1 176 ? 12.005 10.004 -9.943 1.00 86.38 176 GLU A O 1
ATOM 1381 N N . GLU A 1 177 ? 10.881 9.844 -11.875 1.00 83.75 177 GLU A N 1
ATOM 1382 C CA . GLU A 1 177 ? 9.584 10.246 -11.321 1.00 83.75 177 GLU A CA 1
ATOM 1383 C C . GLU A 1 177 ? 9.100 9.265 -10.247 1.00 83.75 177 GLU A C 1
ATOM 1385 O O . GLU A 1 177 ? 8.682 9.683 -9.163 1.00 83.75 177 GLU A O 1
ATOM 1390 N N . GLY A 1 178 ? 9.230 7.958 -10.500 1.00 83.94 178 GLY A N 1
ATOM 1391 C CA . GLY A 1 178 ? 8.897 6.916 -9.531 1.00 83.94 178 GLY A CA 1
ATOM 1392 C C . GLY A 1 178 ? 9.739 7.017 -8.260 1.00 83.94 178 GLY A C 1
ATOM 1393 O O . GLY A 1 178 ? 9.203 6.928 -7.153 1.00 83.94 178 GLY A O 1
ATOM 1394 N N . ARG A 1 179 ? 11.047 7.274 -8.400 1.00 79.06 179 ARG A N 1
ATOM 1395 C CA . ARG A 1 179 ? 11.937 7.532 -7.263 1.00 79.06 179 ARG A CA 1
ATOM 1396 C C . ARG A 1 179 ? 11.531 8.793 -6.526 1.00 79.06 179 ARG A C 1
ATOM 1398 O O . ARG A 1 179 ? 11.313 8.701 -5.333 1.00 79.06 179 ARG A O 1
ATOM 1405 N N . ARG A 1 180 ? 11.349 9.933 -7.194 1.00 74.69 180 ARG A N 1
ATOM 1406 C CA . ARG A 1 180 ? 10.948 11.196 -6.543 1.00 74.69 180 ARG A CA 1
ATOM 1407 C C . ARG A 1 180 ? 9.671 11.049 -5.714 1.00 74.69 180 ARG A C 1
ATOM 1409 O O . ARG A 1 180 ? 9.566 11.663 -4.657 1.00 74.69 180 ARG A O 1
ATOM 1416 N N . PHE A 1 181 ? 8.729 10.226 -6.170 1.00 73.44 181 PHE A N 1
ATOM 1417 C CA . PHE A 1 181 ? 7.516 9.921 -5.419 1.00 73.44 181 PHE A CA 1
ATOM 1418 C C . PHE A 1 181 ? 7.775 9.001 -4.208 1.00 73.44 181 PHE A C 1
ATOM 1420 O O . PHE A 1 181 ? 7.246 9.248 -3.127 1.00 73.44 181 PHE A O 1
ATOM 1427 N N . ALA A 1 182 ? 8.594 7.955 -4.366 1.00 70.00 182 ALA A N 1
ATOM 1428 C CA . ALA A 1 182 ? 8.917 6.995 -3.301 1.00 70.00 182 ALA A CA 1
ATOM 1429 C C . ALA A 1 182 ? 9.891 7.543 -2.245 1.00 70.00 182 ALA A C 1
ATOM 1431 O O . ALA A 1 182 ? 9.803 7.219 -1.064 1.00 70.00 182 ALA A O 1
ATOM 1432 N N . SER A 1 183 ? 10.855 8.344 -2.693 1.00 62.62 183 SER A N 1
ATOM 1433 C CA . SER A 1 183 ? 12.048 8.768 -1.972 1.00 62.62 183 SER A CA 1
ATOM 1434 C C . SER A 1 183 ? 11.973 10.243 -1.599 1.00 62.62 183 SER A C 1
ATOM 1436 O O . SER A 1 183 ? 12.968 10.960 -1.677 1.00 62.62 183 SER A O 1
ATOM 1438 N N . ALA A 1 184 ? 10.824 10.700 -1.107 1.00 55.47 184 ALA A N 1
ATOM 1439 C CA . ALA A 1 184 ? 10.754 11.978 -0.400 1.00 55.47 184 ALA A CA 1
ATOM 1440 C C . ALA A 1 184 ? 11.611 11.998 0.898 1.00 55.47 184 ALA A C 1
ATOM 1442 O O . ALA A 1 184 ? 11.687 13.026 1.564 1.00 55.47 184 ALA A O 1
ATOM 1443 N N . ALA A 1 185 ? 12.287 10.885 1.232 1.00 49.47 185 ALA A N 1
ATOM 1444 C CA . ALA A 1 185 ? 13.356 10.791 2.229 1.00 49.47 185 ALA A CA 1
ATOM 1445 C C . ALA A 1 185 ? 14.777 11.036 1.666 1.00 49.47 185 ALA A C 1
ATOM 1447 O O . ALA A 1 185 ? 15.630 11.521 2.402 1.00 49.47 185 ALA A O 1
ATOM 1448 N N . ASP A 1 186 ? 15.029 10.787 0.373 1.00 54.56 186 ASP A N 1
ATOM 1449 C CA . ASP A 1 186 ? 16.297 11.129 -0.294 1.00 54.56 186 ASP A CA 1
ATOM 1450 C C . ASP A 1 186 ? 16.229 12.575 -0.794 1.00 54.56 186 ASP A C 1
ATOM 1452 O O . ASP A 1 186 ? 16.450 12.867 -1.977 1.00 54.56 186 ASP A O 1
ATOM 1456 N N . VAL A 1 187 ? 15.894 13.516 0.094 1.00 57.62 187 VAL A N 1
ATOM 1457 C CA . VAL A 1 187 ? 16.204 14.905 -0.220 1.00 57.62 187 VAL A CA 1
ATOM 1458 C C . VAL A 1 187 ? 17.715 14.955 -0.316 1.00 57.62 187 VAL A C 1
ATOM 1460 O O . VAL A 1 187 ? 18.416 14.835 0.686 1.00 57.62 187 VAL A O 1
ATOM 1463 N N . LYS A 1 188 ? 18.230 15.058 -1.540 1.00 54.88 188 LYS A N 1
ATOM 1464 C CA . LYS A 1 188 ? 19.652 15.228 -1.790 1.00 54.88 188 LYS A CA 1
ATOM 1465 C C . LYS A 1 188 ? 20.076 16.598 -1.269 1.00 54.88 188 LYS A C 1
ATOM 1467 O O . LYS A 1 188 ? 20.274 17.533 -2.035 1.00 54.88 188 LYS A O 1
ATOM 1472 N N . VAL A 1 189 ? 20.242 16.703 0.047 1.00 54.59 189 VAL A N 1
ATOM 1473 C CA . VAL A 1 189 ? 20.861 17.846 0.724 1.00 54.59 189 VAL A CA 1
ATOM 1474 C C . VAL A 1 189 ? 22.248 18.107 0.119 1.00 54.59 189 VAL A C 1
ATOM 1476 O O . VAL A 1 189 ? 22.681 19.249 0.044 1.00 54.59 189 VAL A O 1
ATOM 1479 N N . ALA A 1 190 ? 22.897 17.061 -0.408 1.00 56.44 190 ALA A N 1
ATOM 1480 C CA . ALA A 1 190 ? 24.178 17.129 -1.103 1.00 56.44 190 ALA A CA 1
ATOM 1481 C C . ALA A 1 190 ? 24.145 17.794 -2.499 1.00 56.44 190 ALA A C 1
ATOM 1483 O O . ALA A 1 190 ? 25.173 18.315 -2.916 1.00 56.44 190 ALA A O 1
ATOM 1484 N N . ASP A 1 191 ? 23.004 17.814 -3.207 1.00 58.31 191 ASP A N 1
ATOM 1485 C CA . ASP A 1 191 ? 22.888 18.442 -4.543 1.00 58.31 191 ASP A CA 1
ATOM 1486 C C . ASP A 1 191 ? 22.415 19.911 -4.452 1.00 58.31 191 ASP A C 1
ATOM 1488 O O . ASP A 1 191 ? 22.257 20.589 -5.470 1.00 58.31 191 ASP A O 1
ATOM 1492 N N . MET A 1 192 ? 22.155 20.426 -3.243 1.00 60.56 192 MET A N 1
ATOM 1493 C CA . MET A 1 192 ? 21.750 21.818 -3.056 1.00 60.56 192 MET A CA 1
ATOM 1494 C C . MET A 1 192 ? 22.978 22.714 -3.162 1.00 60.56 192 MET A C 1
ATOM 1496 O O . MET A 1 192 ? 23.928 22.579 -2.393 1.00 60.56 192 MET A O 1
ATOM 1500 N N . ASN A 1 193 ? 22.951 23.623 -4.140 1.00 62.84 193 ASN A N 1
ATOM 1501 C CA . ASN A 1 193 ? 24.053 24.537 -4.408 1.00 62.84 193 ASN A CA 1
ATOM 1502 C C . ASN A 1 193 ? 24.475 25.230 -3.102 1.00 62.84 193 ASN A C 1
ATOM 1504 O O . ASN A 1 193 ? 23.644 25.869 -2.455 1.00 62.84 193 ASN A O 1
ATOM 1508 N N . SER A 1 194 ? 25.743 25.097 -2.706 1.00 64.69 194 SER A N 1
ATOM 1509 C CA . SER A 1 194 ? 26.252 25.619 -1.427 1.00 64.69 194 SER A CA 1
ATOM 1510 C C . SER A 1 194 ? 26.153 27.150 -1.319 1.00 64.69 194 SER A C 1
ATOM 1512 O O . SER A 1 194 ? 26.328 27.706 -0.240 1.00 64.69 194 SER A O 1
ATOM 1514 N N . GLU A 1 195 ? 25.841 27.824 -2.430 1.00 70.88 195 GLU A N 1
ATOM 1515 C CA . GLU A 1 195 ? 25.585 29.263 -2.537 1.00 70.88 195 GLU A CA 1
ATOM 1516 C C . GLU A 1 195 ? 24.102 29.658 -2.381 1.00 70.88 195 GLU A C 1
ATOM 1518 O O . GLU A 1 195 ? 23.779 30.847 -2.347 1.00 70.88 195 GLU A O 1
ATOM 1523 N N . ALA A 1 196 ? 23.169 28.702 -2.301 1.00 73.06 196 ALA A N 1
ATOM 1524 C CA . ALA A 1 196 ? 21.752 29.010 -2.132 1.00 73.06 196 ALA A CA 1
ATOM 1525 C C . ALA A 1 196 ? 21.480 29.587 -0.725 1.00 73.06 196 ALA A C 1
ATOM 1527 O O . ALA A 1 196 ? 21.913 29.000 0.271 1.00 73.06 196 ALA A O 1
ATOM 1528 N N . PRO A 1 197 ? 20.725 30.700 -0.598 1.00 81.75 197 PRO A N 1
ATOM 1529 C CA . PRO A 1 197 ? 20.378 31.261 0.703 1.00 81.75 197 PRO A CA 1
ATOM 1530 C C . PRO A 1 197 ? 19.694 30.229 1.607 1.00 81.75 197 PRO A C 1
ATOM 1532 O O . PRO A 1 197 ? 18.762 29.544 1.181 1.00 81.75 197 PRO A O 1
ATOM 1535 N N . VAL A 1 198 ? 20.108 30.171 2.879 1.00 79.44 198 VAL A N 1
ATOM 1536 C CA . VAL A 1 198 ? 19.619 29.192 3.874 1.00 79.44 198 VAL A CA 1
ATOM 1537 C C . VAL A 1 198 ? 18.085 29.161 3.953 1.00 79.44 198 VAL A C 1
ATOM 1539 O O . VAL A 1 198 ? 17.496 28.088 4.037 1.00 79.44 198 VAL A O 1
ATOM 1542 N N . GLY A 1 199 ? 17.425 30.321 3.849 1.00 84.94 199 GLY A N 1
ATOM 1543 C CA . GLY A 1 199 ? 15.960 30.420 3.852 1.00 84.94 199 GLY A CA 1
ATOM 1544 C C . GLY A 1 199 ? 15.289 29.721 2.664 1.00 84.94 199 GLY A C 1
ATOM 1545 O O . GLY A 1 199 ? 14.303 29.013 2.848 1.00 84.94 199 GLY A O 1
ATOM 1546 N N . THR A 1 200 ? 15.842 29.848 1.456 1.00 83.00 200 THR A N 1
ATOM 1547 C CA . THR A 1 200 ? 15.326 29.160 0.259 1.00 83.00 200 THR A CA 1
ATOM 1548 C C . THR A 1 200 ? 15.562 27.654 0.353 1.00 83.00 200 THR A C 1
ATOM 1550 O O . THR A 1 200 ? 14.682 26.868 0.006 1.00 83.00 200 THR A O 1
ATOM 1553 N N . THR A 1 201 ? 16.719 27.248 0.884 1.00 79.56 201 THR A N 1
ATOM 1554 C CA . THR A 1 201 ? 17.060 25.843 1.137 1.00 79.56 201 THR A CA 1
ATOM 1555 C C . THR A 1 201 ? 16.086 25.196 2.124 1.00 79.56 201 THR A C 1
ATOM 1557 O O . THR A 1 201 ? 15.530 24.137 1.834 1.00 79.56 201 THR A O 1
ATOM 1560 N N . LEU A 1 202 ? 15.800 25.865 3.245 1.00 81.12 202 LEU A N 1
ATOM 1561 C CA . LEU A 1 202 ? 14.819 25.412 4.235 1.00 81.12 202 LEU A CA 1
ATOM 1562 C C . LEU A 1 202 ? 13.400 25.347 3.662 1.00 81.12 202 LEU A C 1
ATOM 1564 O O . LEU A 1 202 ? 12.708 24.359 3.884 1.00 81.12 202 LEU A O 1
ATOM 1568 N N . ALA A 1 203 ? 12.981 26.338 2.872 1.00 82.62 203 ALA A N 1
ATOM 1569 C CA . ALA A 1 203 ? 11.657 26.334 2.249 1.00 82.62 203 ALA A CA 1
ATOM 1570 C C . ALA A 1 203 ? 11.479 25.176 1.244 1.00 82.62 203 ALA A C 1
ATOM 1572 O O . ALA A 1 203 ? 10.406 24.573 1.161 1.00 82.62 203 ALA A O 1
ATOM 1573 N N . ILE A 1 204 ? 12.529 24.836 0.485 1.00 80.00 204 ILE A N 1
ATOM 1574 C CA . ILE A 1 204 ? 12.523 23.676 -0.421 1.00 80.00 204 ILE A CA 1
ATOM 1575 C C . ILE A 1 204 ? 12.406 22.375 0.382 1.00 80.00 204 ILE A C 1
ATOM 1577 O O . ILE A 1 204 ? 11.570 21.534 0.040 1.00 80.00 204 ILE A O 1
ATOM 1581 N N . LEU A 1 205 ? 13.195 22.242 1.453 1.00 77.88 205 LEU A N 1
ATOM 1582 C CA . LEU A 1 205 ? 13.172 21.089 2.355 1.00 77.88 205 LEU A CA 1
ATOM 1583 C C . LEU A 1 205 ? 11.794 20.899 2.999 1.00 77.88 205 LEU A C 1
ATOM 1585 O O . LEU A 1 205 ? 11.232 19.806 2.954 1.00 77.88 205 LEU A O 1
ATOM 1589 N N . GLU A 1 206 ? 11.210 21.966 3.540 1.00 81.19 206 GLU A N 1
ATOM 1590 C CA . GLU A 1 206 ? 9.894 21.934 4.181 1.00 81.19 206 GLU A CA 1
ATOM 1591 C C . GLU A 1 206 ? 8.798 21.500 3.197 1.00 81.19 206 GLU A C 1
ATOM 1593 O O . GLU A 1 206 ? 7.978 20.629 3.501 1.00 81.19 206 GLU A O 1
ATOM 1598 N N . ARG A 1 207 ? 8.818 22.041 1.972 1.00 78.00 207 ARG A N 1
ATOM 1599 C CA . ARG A 1 207 ? 7.857 21.666 0.928 1.00 78.00 207 ARG A CA 1
ATOM 1600 C C . ARG A 1 207 ? 7.966 20.189 0.543 1.00 78.00 207 ARG A C 1
ATOM 1602 O O . ARG A 1 207 ? 6.937 19.562 0.300 1.00 78.00 207 ARG A O 1
ATOM 1609 N N . GLN A 1 208 ? 9.180 19.644 0.471 1.00 73.62 208 GLN A N 1
ATOM 1610 C CA . GLN A 1 208 ? 9.407 18.237 0.128 1.00 73.62 208 GLN A CA 1
ATOM 1611 C C . GLN A 1 208 ? 8.988 17.297 1.265 1.00 73.62 208 GLN A C 1
ATOM 1613 O O . GLN A 1 208 ? 8.314 16.297 1.017 1.00 73.62 208 GLN A O 1
ATOM 1618 N N . MET A 1 209 ? 9.305 17.646 2.515 1.00 78.31 209 MET A N 1
ATOM 1619 C CA . MET A 1 209 ? 8.961 16.822 3.676 1.00 78.31 209 MET A CA 1
ATOM 1620 C C . MET A 1 209 ? 7.465 16.819 3.996 1.00 78.31 209 MET A C 1
ATOM 1622 O O . MET A 1 209 ? 6.976 15.838 4.547 1.00 78.31 209 MET A O 1
ATOM 1626 N N . LYS A 1 210 ? 6.704 17.852 3.611 1.00 81.94 210 LYS A N 1
ATOM 1627 C CA . LYS A 1 210 ? 5.272 17.980 3.937 1.00 81.94 210 LYS A CA 1
ATOM 1628 C C . LYS A 1 210 ? 4.439 16.738 3.594 1.00 81.94 210 LYS A C 1
ATOM 1630 O O . LYS A 1 210 ? 3.553 16.372 4.365 1.00 81.94 210 LYS A O 1
ATOM 1635 N N . VAL A 1 211 ? 4.720 16.081 2.467 1.00 79.06 211 VAL A N 1
ATOM 1636 C CA . VAL A 1 211 ? 4.010 14.855 2.061 1.00 79.06 211 VAL A CA 1
ATOM 1637 C C . VAL A 1 211 ? 4.374 13.687 2.981 1.00 79.06 211 VAL A C 1
ATOM 1639 O O . VAL A 1 211 ? 3.480 13.026 3.504 1.00 79.06 211 VAL A O 1
ATOM 1642 N N . MET A 1 212 ? 5.666 13.472 3.246 1.00 79.62 212 MET A N 1
ATOM 1643 C CA . MET A 1 212 ? 6.132 12.394 4.128 1.00 79.62 212 MET A CA 1
ATOM 1644 C C . MET A 1 212 ? 5.679 12.587 5.567 1.00 79.62 212 MET A C 1
ATOM 1646 O O . MET A 1 212 ? 5.167 11.646 6.167 1.00 79.62 212 MET A O 1
ATOM 1650 N N . SER A 1 213 ? 5.794 13.801 6.103 1.00 84.69 213 SER A N 1
ATOM 1651 C CA . SER A 1 213 ? 5.342 14.118 7.456 1.00 84.69 213 SER A CA 1
ATOM 1652 C C . SER A 1 213 ? 3.838 13.896 7.605 1.00 84.69 213 SER A C 1
ATOM 1654 O O . SER A 1 213 ? 3.398 13.380 8.627 1.00 84.69 213 SER A O 1
ATOM 1656 N N . ALA A 1 214 ? 3.036 14.209 6.580 1.00 86.44 214 ALA A N 1
ATOM 1657 C CA . ALA A 1 214 ? 1.599 13.939 6.597 1.00 86.44 214 ALA A CA 1
ATOM 1658 C C . ALA A 1 214 ? 1.279 12.433 6.596 1.00 86.44 214 ALA A C 1
ATOM 1660 O O . ALA A 1 214 ? 0.371 11.998 7.309 1.00 86.44 214 ALA A O 1
ATOM 1661 N N . VAL A 1 215 ? 2.020 11.633 5.823 1.00 86.56 215 VAL A N 1
ATOM 1662 C CA . VAL A 1 215 ? 1.892 10.166 5.818 1.00 86.56 215 VAL A CA 1
ATOM 1663 C C . VAL A 1 215 ? 2.303 9.587 7.172 1.00 86.56 215 VAL A C 1
ATOM 1665 O O . VAL A 1 215 ? 1.559 8.803 7.755 1.00 86.56 215 VAL A O 1
ATOM 1668 N N . GLN A 1 216 ? 3.455 9.998 7.707 1.00 87.62 216 GLN A N 1
ATOM 1669 C CA . GLN A 1 216 ? 3.954 9.535 9.002 1.00 87.62 216 GLN A CA 1
ATOM 1670 C C . GLN A 1 216 ? 3.005 9.907 10.140 1.00 87.62 216 GLN A C 1
ATOM 1672 O O . GLN A 1 216 ? 2.669 9.047 10.946 1.00 87.62 216 GLN A O 1
ATOM 1677 N N . ALA A 1 217 ? 2.506 11.145 10.174 1.00 90.88 217 ALA A N 1
ATOM 1678 C CA . ALA A 1 217 ? 1.531 11.578 11.172 1.00 90.88 217 ALA A CA 1
ATOM 1679 C C . ALA A 1 217 ? 0.250 10.731 11.124 1.00 90.88 217 ALA A C 1
ATOM 1681 O O . ALA A 1 217 ? -0.308 10.388 12.164 1.00 90.88 217 ALA A O 1
ATOM 1682 N N . ARG A 1 218 ? -0.200 10.344 9.924 1.00 89.94 218 ARG A N 1
ATOM 1683 C CA . ARG A 1 218 ? -1.366 9.471 9.741 1.00 89.94 218 ARG A CA 1
ATOM 1684 C C . ARG A 1 218 ? -1.104 8.053 10.235 1.00 89.94 218 ARG A C 1
ATOM 1686 O O . ARG A 1 218 ? -1.913 7.526 10.990 1.00 89.94 218 ARG A O 1
ATOM 1693 N N . MET A 1 219 ? 0.033 7.469 9.862 1.00 90.44 219 MET A N 1
ATOM 1694 C CA . MET A 1 219 ? 0.452 6.151 10.346 1.00 90.44 219 MET A CA 1
ATOM 1695 C C . MET A 1 219 ? 0.594 6.140 11.870 1.00 90.44 219 MET A C 1
ATOM 1697 O O . MET A 1 219 ? 0.104 5.225 12.520 1.00 90.44 219 MET A O 1
ATOM 1701 N N . HIS A 1 220 ? 1.179 7.191 12.445 1.00 93.44 220 HIS A N 1
ATOM 1702 C CA . HIS A 1 220 ? 1.310 7.358 13.888 1.00 93.44 220 HIS A CA 1
ATOM 1703 C C . HIS A 1 220 ? -0.056 7.509 14.576 1.00 93.44 220 HIS A C 1
ATOM 1705 O O . HIS A 1 220 ? -0.283 6.943 15.641 1.00 93.44 220 HIS A O 1
ATOM 1711 N N . ALA A 1 221 ? -1.001 8.232 13.969 1.00 92.62 221 ALA A N 1
ATOM 1712 C CA . ALA A 1 221 ? -2.363 8.335 14.488 1.00 92.62 221 ALA A CA 1
ATOM 1713 C C . ALA A 1 22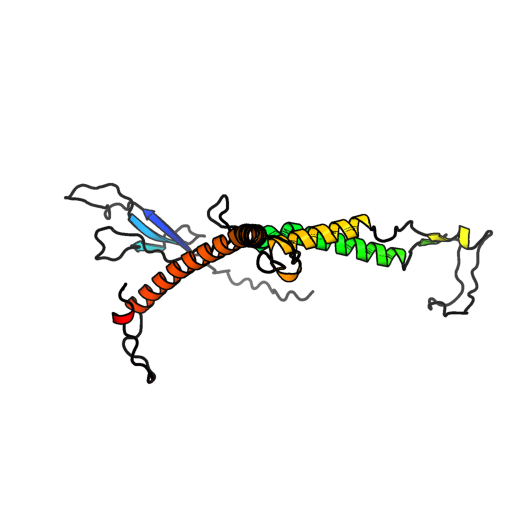1 ? -3.106 6.987 14.455 1.00 92.62 221 ALA A C 1
ATOM 1715 O O . ALA A 1 221 ? -3.810 6.669 15.413 1.00 92.62 221 ALA A O 1
ATOM 1716 N N . SER A 1 222 ? -2.939 6.188 13.395 1.00 93.25 222 SER A N 1
ATOM 1717 C CA . SER A 1 222 ? -3.460 4.815 13.339 1.00 93.25 222 SER A CA 1
ATOM 1718 C C . SER A 1 222 ? -2.797 3.935 14.404 1.00 93.25 222 SER A C 1
ATOM 1720 O O . SER A 1 222 ? -3.503 3.293 15.173 1.00 93.25 222 SER A O 1
ATOM 1722 N N . MET A 1 223 ? -1.471 3.999 14.548 1.00 94.38 223 MET A N 1
ATOM 1723 C CA . MET A 1 223 ? -0.730 3.262 15.579 1.00 94.38 223 MET A CA 1
ATOM 1724 C C . MET A 1 223 ? -1.186 3.608 16.993 1.00 94.38 223 MET A C 1
ATOM 1726 O O . MET A 1 223 ? -1.389 2.715 17.806 1.00 94.38 223 MET A O 1
ATOM 1730 N N . ARG A 1 224 ? -1.449 4.886 17.281 1.00 93.25 224 ARG A N 1
ATOM 1731 C CA . ARG A 1 224 ? -2.028 5.296 18.565 1.00 93.25 224 ARG A CA 1
ATOM 1732 C C . ARG A 1 224 ? -3.366 4.604 18.845 1.00 93.25 224 ARG A C 1
ATOM 1734 O O . ARG A 1 224 ? -3.617 4.220 19.982 1.00 93.25 224 ARG A O 1
ATOM 1741 N N . LYS A 1 225 ? -4.234 4.464 17.836 1.00 91.75 225 LYS A N 1
ATOM 1742 C CA . LYS A 1 225 ? -5.520 3.764 17.990 1.00 91.75 225 LYS A CA 1
ATOM 1743 C C . LYS A 1 225 ? -5.320 2.272 18.241 1.00 91.75 225 LYS A C 1
ATOM 1745 O O . LYS A 1 225 ? -6.003 1.718 19.089 1.00 91.75 225 LYS A O 1
ATOM 1750 N N . GLU A 1 226 ? -4.377 1.648 17.539 1.00 93.12 226 GLU A N 1
ATOM 1751 C CA . GLU A 1 226 ? -4.059 0.229 17.731 1.00 93.12 226 GLU A CA 1
ATOM 1752 C C . GLU A 1 226 ? -3.523 -0.034 19.134 1.00 93.12 226 GLU A C 1
ATOM 1754 O O . GLU A 1 226 ? -4.045 -0.897 19.830 1.00 93.12 226 GLU A O 1
ATOM 1759 N N . LEU A 1 227 ? -2.549 0.761 19.582 1.00 91.44 227 LEU A N 1
ATOM 1760 C CA . LEU A 1 227 ? -1.988 0.633 20.924 1.00 91.44 227 LEU A CA 1
ATOM 1761 C C . LEU A 1 227 ? -3.047 0.820 22.011 1.00 91.44 227 LEU A C 1
ATOM 1763 O O . LEU A 1 227 ? -3.001 0.117 23.010 1.00 91.44 227 LEU A O 1
ATOM 1767 N N . ARG A 1 228 ? -4.030 1.704 21.809 1.00 89.62 228 ARG A N 1
ATOM 1768 C CA . ARG A 1 228 ? -5.148 1.860 22.747 1.00 89.62 228 ARG A CA 1
ATOM 1769 C C . ARG A 1 228 ? -6.039 0.621 22.810 1.00 89.62 228 ARG A C 1
ATOM 1771 O O . ARG A 1 228 ? -6.412 0.203 23.898 1.00 89.62 228 ARG A O 1
ATOM 1778 N N . ILE A 1 229 ? -6.358 0.021 21.662 1.00 89.19 229 ILE A N 1
ATOM 1779 C CA . ILE A 1 229 ? -7.130 -1.230 21.622 1.00 89.19 229 ILE A CA 1
ATOM 1780 C C . ILE A 1 229 ? -6.347 -2.348 22.317 1.00 89.19 229 ILE A C 1
ATOM 1782 O O . ILE A 1 229 ? -6.912 -3.072 23.130 1.00 89.19 229 ILE A O 1
ATOM 1786 N N . LEU A 1 230 ? -5.045 -2.463 22.042 1.00 88.31 230 LEU A N 1
ATOM 1787 C CA . LEU A 1 230 ? -4.182 -3.447 22.695 1.00 88.31 230 LEU A CA 1
ATOM 1788 C C . LEU A 1 230 ? -4.097 -3.219 24.206 1.00 88.31 230 LEU A C 1
ATOM 1790 O O . LEU A 1 230 ? -4.224 -4.181 24.952 1.00 88.31 230 LEU A O 1
ATOM 1794 N N . SER A 1 231 ? -3.950 -1.969 24.651 1.00 88.19 231 SER A N 1
ATOM 1795 C CA . SER A 1 231 ? -3.966 -1.601 26.072 1.00 88.19 231 SER A CA 1
ATOM 1796 C C . SER A 1 231 ? -5.249 -2.077 26.749 1.00 88.19 231 SER A C 1
ATOM 1798 O O . SER A 1 231 ? -5.178 -2.750 27.768 1.00 88.19 231 SER A O 1
ATOM 1800 N N . GLY A 1 232 ? -6.412 -1.826 26.138 1.00 85.75 232 GLY A N 1
ATOM 1801 C CA . GLY A 1 232 ? -7.696 -2.297 26.664 1.00 85.75 232 GLY A CA 1
ATOM 1802 C C . GLY A 1 232 ? -7.811 -3.825 26.704 1.00 85.75 232 GLY A C 1
ATOM 1803 O O . GLY A 1 232 ? -8.314 -4.382 27.671 1.00 85.75 232 GLY A O 1
ATOM 1804 N N . ILE A 1 233 ? -7.294 -4.535 25.695 1.00 86.31 233 ILE A N 1
ATOM 1805 C CA . ILE A 1 233 ? -7.280 -6.009 25.699 1.00 86.31 233 ILE A CA 1
ATOM 1806 C C . ILE A 1 233 ? -6.384 -6.549 26.818 1.00 86.31 233 ILE A C 1
ATOM 1808 O O . ILE A 1 233 ? -6.752 -7.521 27.474 1.00 86.31 233 ILE A O 1
ATOM 1812 N N . VAL A 1 234 ? -5.210 -5.948 27.030 1.00 85.50 234 VAL A N 1
ATOM 1813 C CA . VAL A 1 234 ? -4.291 -6.360 28.099 1.00 85.50 234 VAL A CA 1
ATOM 1814 C C . VAL A 1 234 ? -4.859 -6.008 29.472 1.00 85.50 234 VAL A C 1
ATOM 1816 O O . VAL A 1 234 ? -4.741 -6.813 30.387 1.00 85.50 234 VAL A O 1
ATOM 1819 N N . HIS A 1 235 ? -5.537 -4.873 29.617 1.00 84.06 235 HIS A N 1
ATOM 1820 C CA . HIS A 1 235 ? -6.275 -4.543 30.832 1.00 84.06 235 HIS A CA 1
ATOM 1821 C C . HIS A 1 235 ? -7.354 -5.601 31.138 1.00 84.06 235 HIS A C 1
ATOM 1823 O O . HIS A 1 235 ? -7.378 -6.165 32.229 1.00 84.06 235 HIS A O 1
ATOM 1829 N N . ASP A 1 236 ? -8.195 -5.938 30.154 1.00 83.38 236 ASP A N 1
ATOM 1830 C CA . ASP A 1 236 ? -9.353 -6.821 30.354 1.00 83.38 236 ASP A CA 1
ATOM 1831 C C . ASP A 1 236 ? -8.967 -8.309 30.502 1.00 83.38 236 ASP A C 1
ATOM 1833 O O . ASP A 1 236 ? -9.612 -9.054 31.241 1.00 83.38 236 ASP A O 1
ATOM 1837 N N . PHE A 1 237 ? -7.929 -8.767 29.789 1.00 84.25 237 PHE A N 1
ATOM 1838 C CA . PHE A 1 237 ? -7.574 -10.192 29.667 1.00 84.25 237 PHE A CA 1
ATOM 1839 C C . PHE A 1 237 ? -6.114 -10.518 30.010 1.00 84.25 237 PHE A C 1
ATOM 1841 O O . PHE A 1 237 ? -5.682 -11.661 29.836 1.00 84.25 237 PHE A O 1
ATOM 1848 N N . GLY A 1 238 ? -5.329 -9.535 30.448 1.00 79.81 238 GLY A N 1
ATOM 1849 C CA . GLY A 1 238 ? -3.928 -9.729 30.807 1.00 79.81 238 GLY A CA 1
ATOM 1850 C C . GLY A 1 238 ? -3.751 -10.603 32.053 1.00 79.81 238 GLY A C 1
ATOM 1851 O O . GLY A 1 238 ? -4.638 -10.666 32.908 1.00 79.81 238 GLY A O 1
ATOM 1852 N N . PRO A 1 239 ? -2.609 -11.302 32.168 1.00 73.56 239 PRO A N 1
ATOM 1853 C CA . PRO A 1 239 ? -2.308 -12.110 33.339 1.00 73.56 239 PRO A CA 1
ATOM 1854 C C . PRO A 1 239 ? -2.074 -11.217 34.564 1.00 73.56 239 PRO A C 1
ATOM 1856 O O . PRO A 1 239 ? -1.322 -10.250 34.494 1.00 73.56 239 PRO A O 1
ATOM 1859 N N . THR A 1 240 ? -2.694 -11.564 35.694 1.00 71.31 240 THR A N 1
ATOM 1860 C CA . THR A 1 240 ? -2.476 -10.866 36.974 1.00 71.31 240 THR A CA 1
ATOM 1861 C C . THR A 1 240 ? -1.080 -11.132 37.548 1.00 71.31 240 THR A C 1
ATOM 1863 O O . THR A 1 240 ? -0.521 -10.256 38.191 1.00 71.31 240 THR A O 1
ATOM 1866 N N . GLU A 1 241 ? -0.506 -12.310 37.279 1.00 69.88 241 GLU A N 1
ATOM 1867 C CA . GLU A 1 241 ? 0.864 -12.699 37.644 1.00 69.88 241 GLU A CA 1
ATOM 1868 C C . GLU A 1 241 ? 1.571 -13.283 36.414 1.00 69.88 241 GLU A C 1
ATOM 1870 O O . GLU A 1 241 ? 0.999 -14.100 35.679 1.00 69.88 241 GLU A O 1
ATOM 1875 N N . TYR A 1 242 ? 2.831 -12.903 36.194 1.00 74.81 242 TYR A N 1
ATOM 1876 C CA . TYR A 1 242 ? 3.645 -13.482 35.125 1.00 74.81 242 TYR A CA 1
ATOM 1877 C C . TYR A 1 242 ? 4.377 -14.739 35.618 1.00 74.81 242 TYR A C 1
ATOM 1879 O O . TYR A 1 242 ? 4.915 -14.753 36.720 1.00 74.81 242 TYR A O 1
ATOM 1887 N N . PRO A 1 243 ? 4.491 -15.803 34.797 1.00 72.00 243 PRO A N 1
ATOM 1888 C CA . PRO A 1 243 ? 5.128 -17.061 35.202 1.00 72.00 243 PRO A CA 1
ATOM 1889 C C . PRO A 1 243 ? 6.668 -16.993 35.286 1.00 72.00 243 PRO A C 1
ATOM 1891 O O . PRO A 1 243 ? 7.326 -18.030 35.371 1.00 72.00 243 PRO A O 1
ATOM 1894 N N . TYR A 1 244 ? 7.259 -15.801 35.211 1.00 77.50 244 TYR A N 1
ATOM 1895 C CA . TYR A 1 244 ? 8.698 -15.561 35.256 1.00 77.50 244 TYR A CA 1
ATOM 1896 C C . TYR A 1 244 ? 8.998 -14.287 36.048 1.00 77.50 244 TYR A C 1
ATOM 1898 O O . TYR A 1 244 ? 8.217 -13.339 36.027 1.00 77.50 244 TYR A O 1
ATOM 1906 N N . GLU A 1 245 ? 10.150 -14.256 36.719 1.00 69.69 245 GLU A N 1
ATOM 1907 C CA . GLU A 1 245 ? 10.584 -13.086 37.484 1.00 69.69 245 GLU A CA 1
ATOM 1908 C C . GLU A 1 245 ? 10.892 -11.908 36.551 1.00 69.69 245 GLU A C 1
ATOM 1910 O O . GLU A 1 245 ? 11.694 -12.012 35.616 1.00 69.69 245 GLU A O 1
ATOM 1915 N N . LEU A 1 246 ? 10.250 -10.774 36.822 1.00 72.69 246 LEU A N 1
ATOM 1916 C CA . LEU A 1 246 ? 10.486 -9.511 36.135 1.00 72.69 246 LEU A CA 1
ATOM 1917 C C . LE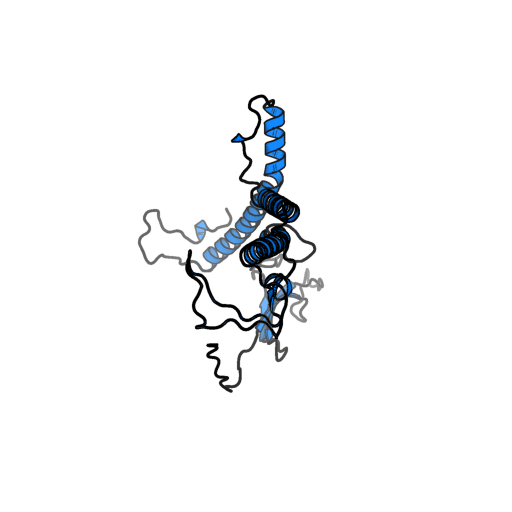U A 1 246 ? 11.531 -8.696 36.903 1.00 72.69 246 LEU A C 1
ATOM 1919 O O . LEU A 1 246 ? 11.431 -8.512 38.113 1.00 72.69 246 LEU A O 1
ATOM 1923 N N . VAL A 1 247 ? 12.539 -8.191 36.186 1.00 67.31 247 VAL A N 1
ATOM 1924 C CA . VAL A 1 247 ? 13.653 -7.416 36.770 1.00 67.31 247 VAL A CA 1
ATOM 1925 C C . VAL A 1 247 ? 13.196 -6.035 37.262 1.00 67.31 247 VAL A C 1
ATOM 1927 O O . VAL A 1 247 ? 13.741 -5.534 38.242 1.00 67.31 247 VAL A O 1
ATOM 1930 N N . ASP A 1 248 ? 12.171 -5.458 36.626 1.00 67.19 248 ASP A N 1
ATOM 1931 C CA . ASP A 1 248 ? 11.694 -4.085 36.861 1.00 67.19 248 ASP A CA 1
ATOM 1932 C C . ASP A 1 248 ? 10.289 -4.014 37.509 1.00 67.19 248 ASP A C 1
ATOM 1934 O O . ASP A 1 248 ? 9.673 -2.951 37.529 1.00 67.19 248 ASP A O 1
ATOM 1938 N N . GLY A 1 249 ? 9.794 -5.123 38.079 1.00 65.75 249 GLY A N 1
ATOM 1939 C CA . GLY A 1 249 ? 8.461 -5.225 38.699 1.00 65.75 249 GLY A CA 1
ATOM 1940 C C . GLY A 1 249 ? 7.392 -5.850 37.793 1.00 65.75 249 GLY A C 1
ATOM 1941 O O . GLY A 1 249 ? 7.596 -6.015 36.590 1.00 65.75 249 GLY A O 1
ATOM 1942 N N . GLU A 1 250 ? 6.263 -6.253 38.382 1.00 65.81 250 GLU A N 1
ATOM 1943 C CA . GLU A 1 250 ? 5.134 -6.840 37.648 1.00 65.81 250 GLU A CA 1
ATOM 1944 C C . GLU A 1 250 ? 4.301 -5.749 36.973 1.00 65.81 250 GLU A C 1
ATOM 1946 O O . GLU A 1 250 ? 3.875 -4.805 37.631 1.00 65.81 250 GLU A O 1
ATOM 1951 N N . VAL A 1 251 ? 4.073 -5.881 35.662 1.00 66.62 251 VAL A N 1
ATOM 1952 C CA . VAL A 1 251 ? 3.169 -4.992 34.919 1.00 66.62 251 VAL A CA 1
ATOM 1953 C C . VAL A 1 251 ? 1.738 -5.457 35.173 1.00 66.62 251 VAL A C 1
ATOM 1955 O O . VAL A 1 251 ? 1.327 -6.502 34.672 1.00 66.62 251 VAL A O 1
ATOM 1958 N N . THR A 1 252 ? 0.982 -4.709 35.961 1.00 69.06 252 THR A N 1
ATOM 1959 C CA . THR A 1 252 ? -0.358 -5.109 36.410 1.00 69.06 252 THR A CA 1
ATOM 1960 C C . THR A 1 252 ? -1.457 -4.461 35.569 1.00 69.06 252 THR A C 1
ATOM 1962 O O . THR A 1 252 ? -1.197 -3.597 34.734 1.00 69.06 252 THR A O 1
ATOM 1965 N N . GLN A 1 253 ? -2.713 -4.867 35.783 1.00 69.56 253 GLN A N 1
ATOM 1966 C CA . GLN A 1 253 ? -3.868 -4.232 35.129 1.00 69.56 253 GLN A CA 1
ATOM 1967 C C . GLN A 1 253 ? -3.934 -2.720 35.405 1.00 69.56 253 GLN A C 1
ATOM 1969 O O . GLN A 1 253 ? -4.348 -1.965 34.530 1.00 69.56 253 GLN A O 1
ATOM 1974 N N . GLU A 1 254 ? -3.463 -2.270 36.572 1.00 72.62 254 GLU A N 1
ATOM 1975 C CA . GLU A 1 254 ? -3.458 -0.854 36.963 1.00 72.62 254 GLU A CA 1
ATOM 1976 C C . GLU A 1 254 ? -2.526 0.010 36.092 1.00 72.62 254 GLU A C 1
ATOM 1978 O O . GLU A 1 254 ? -2.758 1.210 35.957 1.00 72.62 254 GLU A O 1
ATOM 1983 N N . ASP A 1 255 ? -1.516 -0.588 35.447 1.00 73.06 255 ASP A N 1
ATOM 1984 C CA . ASP A 1 255 ? -0.587 0.120 34.551 1.00 73.06 255 ASP A CA 1
ATOM 1985 C C . ASP A 1 255 ? -1.191 0.414 33.168 1.00 73.06 255 ASP A C 1
ATOM 1987 O O . ASP A 1 255 ? -0.638 1.202 32.397 1.00 73.06 255 ASP A O 1
ATOM 1991 N N . PHE A 1 256 ? -2.322 -0.221 32.848 1.00 71.88 256 PHE A N 1
ATOM 1992 C CA . PHE A 1 256 ? -3.061 -0.046 31.597 1.00 71.88 256 PHE A CA 1
ATOM 1993 C C . PHE A 1 256 ? -4.360 0.755 31.775 1.00 71.88 256 PHE A C 1
ATOM 1995 O O . PHE A 1 256 ? -5.138 0.852 30.822 1.00 71.88 256 PHE A O 1
ATOM 2002 N N . ASP A 1 257 ? -4.589 1.333 32.961 1.00 67.94 257 ASP A N 1
ATOM 2003 C CA . ASP A 1 257 ? -5.609 2.366 33.162 1.00 67.94 257 ASP A CA 1
ATOM 2004 C C . ASP A 1 257 ? -5.231 3.602 32.322 1.00 67.94 257 ASP A C 1
ATOM 2006 O O . ASP A 1 257 ? -4.054 3.922 32.176 1.00 67.94 257 ASP A O 1
ATOM 2010 N N . ASP A 1 258 ? -6.221 4.270 31.730 1.00 60.72 258 ASP A N 1
ATOM 2011 C CA . ASP A 1 258 ? -6.152 5.194 30.578 1.00 60.72 258 ASP A CA 1
ATOM 2012 C C . ASP A 1 258 ? -5.437 6.555 30.875 1.00 60.72 258 ASP A C 1
ATOM 2014 O O . ASP A 1 258 ? -5.810 7.608 30.339 1.00 60.72 258 ASP A O 1
ATOM 2018 N N . ARG A 1 259 ? -4.423 6.561 31.755 1.00 50.41 259 ARG A N 1
ATOM 2019 C CA . ARG A 1 259 ? -3.624 7.713 32.218 1.00 50.41 259 ARG A CA 1
ATOM 2020 C C . ARG A 1 259 ? -2.457 8.089 31.305 1.00 50.41 259 ARG A C 1
ATOM 2022 O O . ARG A 1 259 ? -1.757 7.204 30.772 1.00 50.41 259 ARG A O 1
#

Secondary structure (DSSP, 8-state):
---------S------EEEEEEEE--TTS--EETTEE--PPEEEEEEEETTT--EEEEEE-S-TT-TT-----------SB--SSSSPBPHHHHHHHHHHHHHHHHHHHHHHHHHHHS--EEE-TT-EE-S-SPPPPTT----EE-SSS-HHHHEEE--PPPPPHHHHHHHHHHHHHHHHHH-TT---GGGS-TTS-HHHHHHHHHHHHHHHHHHHHHHHHHHHHHHHHHHHHHHHH--SS-SS--TT----GGGGS--